Protein AF-A0A1G2AN79-F1 (afdb_monomer_lite)

Sequence (322 aa):
MPYSDSEKEMETATFSFDRVTSNVKLLAGLLVGHETMDYVLSIYQKFAGECDIIASALSIEKLLQQEDCSARNGGVIAYSHSHSTTFHLISDVKKRAEDIKIGVLCLDAHADVYETHQPLWKGNVFSHLLESGLIEVLVLFGVPAFRHGIIFETIPRFKTQVVFVSHLLSAMEMCTVFEDIFFKNKVTHLFISIDVDGLDTQLQKYTAMEYCEFSVLKNLDYTLPGNLKEKTAQEIVRDAVWPKNPDGTVRNLKDFGIGISTEDVRRVISIVQNYAQMKGIKLGIPAGERQILGDIVELCGMDVGGRTAQAVHLLTSQIVTV

Foldseek 3Di:
DDDDDDPPPPPCPPQDVVLLVVLLVLLVVLCQDDPLNVLVVVVCVVQVVLQVPPDFVVLLVVVQVDFPQPFPQFETAHEEQFQLVVLVVLVVLCVVVVPAAEEEEEEALAPLCADDVDPGGRSNNVVVCCVVNSHQAYEYELHDPVCPVVSCVRVVVCPLRYHYDYLPDDLVVVLVVCCSHCVVSVHQEYAYEYECNLEFCPVLVWDQFPQHPCQLSVQSSPDDDPDDHSVRSNVSSCCSNFPADPVGHGDHPPPVDHGHHLVSLLVSLVSVVVSCVVVNRHAAGDDPSHGHRYYYYSRHDTGRNCRSSVSVVSNRVSSSPD

pLDDT: mean 79.51, std 16.95, range [26.25, 98.12]

InterPro domains:
  IPR006035 Ureohydrolase [PF00491] (83-202)
  IPR006035 Ureohydrolase [PS51409] (1-200)
  IPR023696 Ureohydrolase domain superfamily [SSF52768] (83-202)

Radius of gyration: 20.96 Å; chains: 1; bounding box: 48×43×64 Å

Organism: NCBI:txid1798540

Secondary structure (DSSP, 8-state):
----S-----------HHHHHHHHHHHHHTT--HHHHHHHHHHHHHHHTTGGG---HHHHHHHHT--B---TT-EEEEE-S-TTHHHHHHHHHHTT-TT--EEEEEE-SS-----TTSPP-GGGHHHHHHHTTS-SEEEEES--GGGHHHHHHH-GGGTTTEEEE-TTS-HHHHHHHHIIIIITTT--EEEEEEEGGGB-HHHH---SBTT-TTHHHHHHHHH--SS--HHHHHHHHHHHHSPBPTTS-B--GGGS---B-HHHHHHHHHHHHHHHHHHTPEESEEETTEEEEEEEE-B-S--GGGHHHHHHHHHHHHHH--

Structure (mmCIF, N/CA/C/O backbone):
data_AF-A0A1G2AN79-F1
#
_entry.id   AF-A0A1G2AN79-F1
#
loop_
_atom_site.group_PDB
_atom_site.id
_atom_site.type_symbol
_atom_site.label_atom_id
_atom_site.label_alt_id
_atom_site.label_comp_id
_atom_site.label_asym_id
_atom_site.label_entity_id
_atom_site.label_seq_id
_atom_site.pdbx_PDB_ins_code
_atom_site.Cartn_x
_atom_site.Cartn_y
_atom_site.Cartn_z
_atom_site.occupancy
_atom_site.B_iso_or_equiv
_atom_site.auth_seq_id
_atom_site.auth_comp_id
_atom_site.auth_asym_id
_atom_site.auth_atom_id
_atom_site.pdbx_PDB_model_num
ATOM 1 N N . MET A 1 1 ? -26.677 10.232 -14.444 1.00 27.78 1 MET A N 1
ATOM 2 C CA . MET A 1 1 ? -25.837 10.944 -15.430 1.00 27.78 1 MET A CA 1
ATOM 3 C C . MET A 1 1 ? -24.895 9.912 -16.025 1.00 27.78 1 MET A C 1
ATOM 5 O O . MET A 1 1 ? -24.437 9.083 -15.247 1.00 27.78 1 MET A O 1
ATOM 9 N N . PRO A 1 2 ? -24.703 9.862 -17.351 1.00 26.25 2 PRO A N 1
ATOM 10 C CA . PRO A 1 2 ? -23.844 8.854 -17.959 1.00 26.25 2 PRO A CA 1
ATOM 11 C C . PRO A 1 2 ? -22.395 9.125 -17.543 1.00 26.25 2 PRO A C 1
ATOM 13 O O . PRO A 1 2 ? -21.951 10.273 -17.554 1.00 26.25 2 PRO A O 1
ATOM 16 N N . TYR A 1 3 ? -21.720 8.068 -17.101 1.00 26.53 3 TYR A N 1
ATOM 17 C CA . TYR A 1 3 ? -20.321 8.059 -16.695 1.00 26.53 3 TYR A CA 1
ATOM 18 C C . TYR A 1 3 ? -19.449 8.547 -17.858 1.00 26.53 3 TYR A C 1
ATOM 20 O O . TYR A 1 3 ? -19.581 8.058 -18.976 1.00 26.53 3 TYR A O 1
ATOM 28 N N . SER A 1 4 ? -18.597 9.541 -17.615 1.00 29.14 4 SER A N 1
ATOM 29 C CA . SER A 1 4 ? -17.650 10.039 -18.610 1.00 29.14 4 SER A CA 1
ATOM 30 C C . SER A 1 4 ? -16.435 9.107 -18.699 1.00 29.14 4 SER A C 1
ATOM 32 O O . SER A 1 4 ? -15.569 9.158 -17.834 1.00 29.14 4 SER A O 1
ATOM 34 N N . ASP A 1 5 ? -16.420 8.250 -19.719 1.00 32.12 5 ASP A N 1
ATOM 35 C CA . ASP A 1 5 ? -15.330 7.762 -20.596 1.00 32.12 5 ASP A CA 1
ATOM 36 C C . ASP A 1 5 ? -13.819 7.875 -20.229 1.00 32.12 5 ASP A C 1
ATOM 38 O O . ASP A 1 5 ? -12.986 7.839 -21.137 1.00 32.12 5 ASP A O 1
ATOM 42 N N . SER A 1 6 ? -13.384 7.955 -18.966 1.00 30.47 6 SER A N 1
ATOM 43 C CA . SER A 1 6 ? -11.938 7.948 -18.635 1.00 30.47 6 SER A CA 1
ATOM 44 C C . SER A 1 6 ? -11.447 6.802 -17.755 1.00 30.47 6 SER A C 1
ATOM 46 O O . SER A 1 6 ? -10.238 6.611 -17.654 1.00 30.47 6 SER A O 1
ATOM 48 N N . GLU A 1 7 ? -12.332 5.974 -17.211 1.00 32.31 7 GLU A N 1
ATOM 49 C CA . GLU A 1 7 ? -11.959 4.634 -16.752 1.00 32.31 7 GLU A CA 1
ATOM 50 C C . GLU A 1 7 ? -12.094 3.692 -17.943 1.00 32.31 7 GLU A C 1
ATOM 52 O O . GLU A 1 7 ? -13.041 2.920 -18.064 1.00 32.31 7 GLU A O 1
ATOM 57 N N . LYS A 1 8 ? -11.135 3.769 -18.874 1.00 31.17 8 LYS A N 1
ATOM 58 C CA . LYS A 1 8 ? -10.835 2.567 -19.643 1.00 31.17 8 LYS A CA 1
ATOM 59 C C . LYS A 1 8 ? -10.354 1.560 -18.614 1.00 31.17 8 LYS A C 1
ATOM 61 O O . LYS A 1 8 ? -9.191 1.611 -18.212 1.00 31.17 8 LYS A O 1
ATOM 66 N N . GLU A 1 9 ? -11.271 0.697 -18.177 1.00 32.50 9 GLU A N 1
ATOM 67 C CA . GLU A 1 9 ? -10.948 -0.648 -17.727 1.00 32.50 9 GLU A CA 1
ATOM 68 C C . GLU A 1 9 ? -9.738 -1.082 -18.550 1.00 32.50 9 GLU A C 1
ATOM 70 O O . GLU A 1 9 ? -9.776 -1.055 -19.787 1.00 32.50 9 GLU A O 1
ATOM 75 N N . MET A 1 10 ? -8.618 -1.342 -17.876 1.00 31.45 10 MET A N 1
ATOM 76 C CA . MET A 1 10 ? -7.490 -1.991 -18.514 1.00 31.45 10 MET A CA 1
ATOM 77 C C . MET A 1 10 ? -7.999 -3.371 -18.923 1.00 31.45 10 MET A C 1
ATOM 79 O O . MET A 1 10 ? -7.828 -4.336 -18.185 1.00 31.45 10 MET A O 1
ATOM 83 N N . GLU A 1 11 ? -8.650 -3.460 -20.090 1.00 31.23 11 GLU A N 1
ATOM 84 C CA . GLU A 1 11 ? -8.713 -4.690 -20.857 1.00 31.23 11 GLU A CA 1
ATOM 85 C C . GLU A 1 11 ? -7.292 -5.226 -20.803 1.00 31.23 11 GLU A C 1
ATOM 87 O O . GLU A 1 11 ? -6.338 -4.529 -21.175 1.00 31.23 11 GLU A O 1
ATOM 92 N N . THR A 1 12 ? -7.145 -6.417 -20.235 1.00 36.47 12 THR A N 1
ATOM 93 C CA . THR A 1 12 ? -5.896 -7.158 -20.137 1.00 36.47 12 THR A CA 1
ATOM 94 C C . THR A 1 12 ? -5.470 -7.554 -21.546 1.00 36.47 12 THR A C 1
ATOM 96 O O . THR A 1 12 ? -5.458 -8.716 -21.939 1.00 36.47 12 THR A O 1
ATOM 99 N N . ALA A 1 13 ? -5.116 -6.558 -22.356 1.00 39.94 13 ALA A N 1
ATOM 100 C CA . ALA A 1 13 ? -4.324 -6.727 -23.543 1.00 39.94 13 ALA A CA 1
ATOM 101 C C . ALA A 1 13 ? -3.044 -7.394 -23.057 1.00 39.94 13 ALA A C 1
ATOM 103 O O . ALA A 1 13 ? -2.253 -6.785 -22.334 1.00 39.94 13 ALA A O 1
ATOM 104 N N . THR A 1 14 ? -2.920 -8.678 -23.384 1.00 47.69 14 THR A N 1
ATOM 105 C CA . THR A 1 14 ? -1.786 -9.532 -23.054 1.00 47.69 14 THR A CA 1
ATOM 106 C C . THR A 1 14 ? -0.503 -8.825 -23.461 1.00 47.69 14 THR A C 1
ATOM 108 O O . THR A 1 14 ? -0.134 -8.821 -24.636 1.00 47.69 14 THR A O 1
ATOM 111 N N . PHE A 1 15 ? 0.148 -8.211 -22.476 1.00 56.34 15 PHE A N 1
ATOM 112 C CA . PHE A 1 15 ? 1.497 -7.694 -22.592 1.00 56.34 15 PHE A CA 1
ATOM 113 C C . PHE A 1 15 ? 2.403 -8.879 -22.920 1.00 56.34 15 PHE A C 1
ATOM 115 O O . PHE A 1 15 ? 2.458 -9.856 -22.170 1.00 56.34 15 PHE A O 1
ATOM 122 N N . SER A 1 16 ? 3.065 -8.827 -24.071 1.00 64.31 16 SER A N 1
ATOM 123 C CA . SER A 1 16 ? 3.963 -9.887 -24.519 1.00 64.31 16 SER A CA 1
ATOM 124 C C . SER A 1 16 ? 5.383 -9.362 -24.444 1.00 64.31 16 SER A C 1
ATOM 126 O O . SER A 1 16 ? 5.729 -8.389 -25.115 1.00 64.31 16 SER A O 1
ATOM 128 N N . PHE A 1 17 ? 6.227 -10.023 -23.653 1.00 70.81 17 PHE A N 1
ATOM 129 C CA . PHE A 1 17 ? 7.631 -9.636 -23.572 1.00 70.81 17 PHE A CA 1
ATOM 130 C C . PHE A 1 17 ? 8.311 -9.700 -24.952 1.00 70.81 17 PHE A C 1
ATOM 132 O O . PHE A 1 17 ? 9.149 -8.857 -25.245 1.00 70.81 17 PHE A O 1
ATOM 139 N N . ASP A 1 18 ? 7.864 -10.582 -25.856 1.00 70.62 18 ASP A N 1
ATOM 140 C CA . ASP A 1 18 ? 8.331 -10.631 -27.250 1.00 70.62 18 ASP A CA 1
ATOM 141 C C . ASP A 1 18 ? 8.045 -9.336 -28.021 1.00 70.62 18 ASP A C 1
ATOM 143 O O . ASP A 1 18 ? 8.856 -8.895 -28.846 1.00 70.62 18 ASP A O 1
ATOM 147 N N . ARG A 1 19 ? 6.895 -8.703 -27.762 1.00 70.69 19 ARG A N 1
ATOM 148 C CA . ARG A 1 19 ? 6.542 -7.417 -28.369 1.00 70.69 19 ARG A CA 1
ATOM 149 C C . ARG A 1 19 ? 7.388 -6.294 -27.775 1.00 70.69 19 ARG A C 1
ATOM 151 O O . ARG A 1 19 ? 7.927 -5.510 -28.552 1.00 70.69 19 ARG A O 1
ATOM 158 N N . VAL A 1 20 ? 7.649 -6.286 -26.465 1.00 75.06 20 VAL A N 1
ATOM 159 C CA . VAL A 1 20 ? 8.643 -5.374 -25.859 1.00 75.06 20 VAL A CA 1
ATOM 160 C C . VAL A 1 20 ? 10.028 -5.573 -26.460 1.00 75.06 20 VAL A C 1
ATOM 162 O O . VAL A 1 20 ? 10.657 -4.601 -26.869 1.00 75.06 20 VAL A O 1
ATOM 165 N N . THR A 1 21 ? 10.502 -6.812 -26.580 1.00 75.81 21 THR A N 1
ATOM 166 C CA . THR A 1 21 ? 11.782 -7.134 -27.219 1.00 75.81 21 THR A CA 1
ATOM 167 C C . THR A 1 21 ? 11.833 -6.605 -28.650 1.00 75.81 21 THR A C 1
ATOM 169 O O . THR A 1 21 ? 12.835 -6.017 -29.059 1.00 75.81 21 THR A O 1
ATOM 172 N N . SER A 1 22 ? 10.760 -6.790 -29.419 1.00 75.94 22 SER A N 1
ATOM 173 C CA . SER A 1 22 ? 10.654 -6.301 -30.798 1.00 75.94 22 SER A CA 1
ATOM 174 C C . SER A 1 22 ? 10.678 -4.773 -30.858 1.00 75.94 22 SER A C 1
ATOM 176 O O . SER A 1 22 ? 11.397 -4.196 -31.672 1.00 75.94 22 SER A O 1
ATOM 178 N N . ASN A 1 23 ? 9.965 -4.122 -29.945 1.00 77.81 23 ASN A N 1
ATOM 179 C CA . ASN A 1 23 ? 9.880 -2.675 -29.816 1.00 77.81 23 ASN A CA 1
ATOM 180 C C . ASN A 1 23 ? 11.221 -2.048 -29.415 1.00 77.81 23 ASN A C 1
ATOM 182 O O . ASN A 1 23 ? 11.669 -1.091 -30.043 1.00 77.81 23 ASN A O 1
ATOM 186 N N . VAL A 1 24 ? 11.917 -2.628 -28.435 1.00 78.56 24 VAL A N 1
ATOM 187 C CA . VAL A 1 24 ? 13.264 -2.205 -28.027 1.00 78.56 24 VAL A CA 1
ATOM 188 C C . VAL A 1 24 ? 14.258 -2.368 -29.182 1.00 78.56 24 VAL A C 1
ATOM 190 O O . VAL A 1 24 ? 15.047 -1.459 -29.436 1.00 78.56 24 VAL A O 1
ATOM 193 N N . LYS A 1 25 ? 14.198 -3.478 -29.935 1.00 79.19 25 LYS A N 1
ATOM 194 C CA . LYS A 1 25 ? 15.035 -3.692 -31.133 1.00 79.19 25 LYS A CA 1
ATOM 195 C C . LYS A 1 25 ? 14.749 -2.668 -32.234 1.00 79.19 25 LYS A C 1
ATOM 197 O O . LYS A 1 25 ? 15.691 -2.142 -32.823 1.00 79.19 25 LYS A O 1
ATOM 202 N N . LEU A 1 26 ? 13.473 -2.375 -32.496 1.00 75.94 26 LEU A N 1
ATOM 203 C CA . LEU A 1 26 ? 13.055 -1.363 -33.469 1.00 75.94 26 LEU A CA 1
ATOM 204 C C . LEU A 1 26 ? 13.612 0.017 -33.094 1.00 75.94 26 LEU A C 1
ATOM 206 O O . LEU A 1 26 ? 14.218 0.679 -33.931 1.00 75.94 26 LEU A O 1
ATOM 210 N N . LEU A 1 27 ? 13.464 0.420 -31.830 1.00 75.38 27 LEU A N 1
ATOM 211 C CA . LEU A 1 27 ? 13.967 1.697 -31.318 1.00 75.38 27 LEU A CA 1
ATOM 212 C C . LEU A 1 27 ? 15.496 1.797 -31.365 1.00 75.38 27 LEU A C 1
ATOM 214 O O . LEU A 1 27 ? 16.024 2.837 -31.755 1.00 75.38 27 LEU A O 1
ATOM 218 N N . ALA A 1 28 ? 16.207 0.715 -31.031 1.00 73.56 28 ALA A N 1
ATOM 219 C CA . ALA A 1 28 ? 17.666 0.664 -31.123 1.00 73.56 28 ALA A CA 1
ATOM 220 C C . ALA A 1 28 ? 18.161 0.867 -32.568 1.00 73.56 28 ALA A C 1
ATOM 222 O O . ALA A 1 28 ? 19.185 1.512 -32.787 1.00 73.56 28 ALA A O 1
ATOM 223 N N . GLY A 1 29 ? 17.411 0.374 -33.560 1.00 73.00 29 GLY A N 1
ATOM 224 C CA . GLY A 1 29 ? 17.697 0.595 -34.981 1.00 73.00 29 GLY A CA 1
ATOM 225 C C . GLY A 1 29 ? 17.441 2.027 -35.472 1.00 73.00 29 GLY A C 1
ATOM 226 O O . GLY A 1 29 ? 17.940 2.393 -36.533 1.00 73.00 29 GLY A O 1
ATOM 227 N N . LEU A 1 30 ? 16.693 2.839 -34.716 1.00 70.19 30 LEU A N 1
ATOM 228 C CA . LEU A 1 30 ? 16.313 4.212 -35.073 1.00 70.19 30 LEU A CA 1
ATOM 229 C C . LEU A 1 30 ? 17.231 5.292 -34.470 1.00 70.19 30 LEU A C 1
ATOM 231 O O . LEU A 1 30 ? 16.924 6.468 -34.623 1.00 70.19 30 LEU A O 1
ATOM 235 N N . LEU A 1 31 ? 18.335 4.922 -33.803 1.00 63.44 31 LEU A N 1
ATOM 236 C CA . LEU A 1 31 ? 19.321 5.857 -33.221 1.00 63.44 31 LEU A CA 1
ATOM 237 C C . LEU A 1 31 ? 18.705 6.920 -32.280 1.00 63.44 31 LEU A C 1
ATOM 239 O O . LEU A 1 31 ? 19.159 8.062 -32.225 1.00 63.44 31 LEU A O 1
ATOM 243 N N . VAL A 1 32 ? 17.668 6.547 -31.519 1.00 62.12 32 VAL A N 1
ATOM 244 C CA . VAL A 1 32 ? 17.077 7.394 -30.466 1.00 62.12 32 VAL A CA 1
ATOM 245 C C . VAL A 1 32 ? 18.179 7.848 -29.493 1.00 62.12 32 VAL A C 1
ATOM 247 O O . VAL A 1 32 ? 19.019 7.039 -29.109 1.00 62.12 32 VAL A O 1
ATOM 250 N N . GLY A 1 33 ? 18.190 9.138 -29.122 1.00 60.66 33 GLY A N 1
ATOM 251 C CA . GLY A 1 33 ? 19.271 9.775 -28.354 1.00 60.66 33 GLY A CA 1
ATOM 252 C C . GLY A 1 33 ? 19.790 8.947 -27.168 1.00 60.66 33 GLY A C 1
ATOM 253 O O . GLY A 1 33 ? 19.004 8.390 -26.398 1.00 60.66 33 GLY A O 1
ATOM 254 N N . HIS A 1 34 ? 21.121 8.901 -27.038 1.00 63.62 34 HIS A N 1
ATOM 255 C CA . HIS A 1 34 ? 21.858 7.918 -26.236 1.00 63.62 34 HIS A CA 1
ATOM 256 C C . HIS A 1 34 ? 21.353 7.771 -24.791 1.00 63.62 34 HIS A C 1
ATOM 258 O O . HIS A 1 34 ? 21.000 6.670 -24.396 1.00 63.62 34 HIS A O 1
ATOM 264 N N . GLU A 1 35 ? 21.188 8.855 -24.029 1.00 70.75 35 GLU A N 1
ATOM 265 C CA . GLU A 1 35 ? 20.912 8.751 -22.583 1.00 70.75 35 GLU A CA 1
ATOM 266 C C . GLU A 1 35 ? 19.558 8.110 -22.232 1.00 70.75 35 GLU A C 1
ATOM 268 O O . GLU A 1 35 ? 19.459 7.304 -21.307 1.00 70.75 35 GLU A O 1
ATOM 273 N N . THR A 1 36 ? 18.488 8.445 -22.963 1.00 70.12 36 THR A N 1
ATOM 274 C CA . THR A 1 36 ? 17.157 7.882 -22.667 1.00 70.12 36 THR A CA 1
ATOM 275 C C . THR A 1 36 ? 17.057 6.434 -23.139 1.00 70.12 36 THR A C 1
ATOM 277 O O . THR A 1 36 ? 16.457 5.598 -22.460 1.00 70.12 36 THR A O 1
ATOM 280 N N . MET A 1 37 ? 17.664 6.119 -24.286 1.00 75.88 37 MET A N 1
ATOM 281 C CA . MET A 1 37 ? 17.687 4.750 -24.787 1.00 75.88 37 MET A CA 1
ATOM 282 C C . MET A 1 37 ? 18.582 3.852 -23.926 1.00 75.88 37 MET A C 1
ATOM 284 O O . MET A 1 37 ? 18.191 2.724 -23.638 1.00 75.88 37 MET A O 1
ATOM 288 N N . ASP A 1 38 ? 19.715 4.356 -23.433 1.00 77.00 38 ASP A N 1
ATOM 289 C CA . ASP A 1 38 ? 20.577 3.652 -22.477 1.00 77.00 38 ASP A CA 1
ATOM 290 C C . ASP A 1 38 ? 19.810 3.322 -21.192 1.00 77.00 38 ASP A C 1
ATOM 292 O O . ASP A 1 38 ? 19.904 2.206 -20.678 1.00 77.00 38 ASP A O 1
ATOM 296 N N . TYR A 1 39 ? 18.967 4.243 -20.714 1.00 77.69 39 TYR A N 1
ATOM 297 C CA . TYR A 1 39 ? 18.098 3.985 -19.570 1.00 77.69 39 TYR A CA 1
ATOM 298 C C . TYR A 1 39 ? 17.079 2.871 -19.855 1.00 77.69 39 TYR A C 1
ATOM 300 O O . TYR A 1 39 ? 16.984 1.916 -19.081 1.00 77.69 39 TYR A O 1
ATOM 308 N N . VAL A 1 40 ? 16.369 2.924 -20.986 1.00 77.69 40 VAL A N 1
ATOM 309 C CA . VAL A 1 40 ? 15.434 1.858 -21.394 1.00 77.69 40 VAL A CA 1
ATOM 310 C C . VAL A 1 40 ? 16.144 0.511 -21.536 1.00 77.69 40 VAL A C 1
ATOM 312 O O . VAL A 1 40 ? 15.639 -0.500 -21.048 1.00 77.69 40 VAL A O 1
ATOM 315 N N . LEU A 1 41 ? 17.326 0.485 -22.157 1.00 78.88 41 LEU A N 1
ATOM 316 C CA . LEU A 1 41 ? 18.137 -0.721 -22.306 1.00 78.88 41 LEU A CA 1
ATOM 317 C C . LEU A 1 41 ? 18.616 -1.256 -20.959 1.00 78.88 41 LEU A C 1
ATOM 319 O O . LEU A 1 41 ? 18.615 -2.470 -20.775 1.00 78.88 41 LEU A O 1
ATOM 323 N N . SER A 1 42 ? 18.966 -0.388 -20.009 1.00 81.38 42 SER A N 1
ATOM 324 C CA . SER A 1 42 ? 19.373 -0.804 -18.665 1.00 81.38 42 SER A CA 1
ATOM 325 C C . SER A 1 42 ? 18.236 -1.511 -17.918 1.00 81.38 42 SER A C 1
ATOM 327 O O . SER A 1 42 ? 18.452 -2.575 -17.337 1.00 81.38 42 SER A O 1
ATOM 329 N N . ILE A 1 43 ? 17.003 -0.992 -18.013 1.00 79.25 43 ILE A N 1
ATOM 330 C CA . ILE A 1 43 ? 15.809 -1.641 -17.456 1.00 79.25 43 ILE A CA 1
ATOM 331 C C . ILE A 1 43 ? 15.546 -2.947 -18.207 1.00 79.25 43 ILE A C 1
ATOM 333 O O . ILE A 1 43 ? 15.384 -3.994 -17.587 1.00 79.25 43 ILE A O 1
ATOM 337 N N . TYR A 1 44 ? 15.551 -2.920 -19.541 1.00 80.06 44 TYR A N 1
ATOM 338 C CA . TYR A 1 44 ? 15.332 -4.117 -20.348 1.00 80.06 44 TYR A CA 1
ATOM 339 C C . TYR A 1 44 ? 16.320 -5.230 -19.981 1.00 80.06 44 TYR A C 1
ATOM 341 O O . TYR A 1 44 ? 15.898 -6.343 -19.699 1.00 80.06 44 TYR A O 1
ATOM 349 N N . GLN A 1 45 ? 17.618 -4.936 -19.881 1.00 81.00 45 GLN A N 1
ATOM 350 C CA . GLN A 1 45 ? 18.644 -5.898 -19.468 1.00 81.00 45 GLN A CA 1
ATOM 351 C C . GLN A 1 45 ? 18.450 -6.389 -18.028 1.00 81.00 45 GLN A C 1
ATOM 353 O O . GLN A 1 45 ? 18.641 -7.576 -17.765 1.00 81.00 45 GLN A O 1
ATOM 358 N N . LYS A 1 46 ? 18.030 -5.508 -17.105 1.00 80.25 46 LYS A N 1
ATOM 359 C CA . LYS A 1 46 ? 17.742 -5.851 -15.701 1.00 80.25 46 LYS A CA 1
ATOM 360 C C . LYS A 1 46 ? 16.672 -6.940 -15.565 1.00 80.25 46 LYS A C 1
ATOM 362 O O . LYS A 1 46 ? 16.748 -7.701 -14.595 1.00 80.25 46 LYS A O 1
ATOM 367 N N . PHE A 1 47 ? 15.715 -7.003 -16.498 1.00 77.25 47 PHE A N 1
ATOM 368 C CA . PHE A 1 47 ? 14.580 -7.934 -16.469 1.00 77.25 47 PHE A CA 1
ATOM 369 C C . PHE A 1 47 ? 14.639 -9.046 -17.534 1.00 77.25 47 PHE A C 1
ATOM 371 O O . PHE A 1 47 ? 14.120 -10.127 -17.284 1.00 77.25 47 PHE A O 1
ATOM 378 N N . ALA A 1 48 ? 15.305 -8.850 -18.678 1.00 68.38 48 ALA A N 1
ATOM 379 C CA . ALA A 1 48 ? 15.281 -9.780 -19.815 1.00 68.38 48 ALA A CA 1
ATOM 380 C C . ALA A 1 48 ? 15.789 -11.197 -19.491 1.00 68.38 48 ALA A C 1
ATOM 382 O O . ALA A 1 48 ? 15.261 -12.162 -20.029 1.00 68.38 48 ALA A O 1
ATOM 383 N N . GLY A 1 49 ? 16.771 -11.341 -18.594 1.00 61.75 49 GLY A N 1
ATOM 384 C CA . GLY A 1 49 ? 17.265 -12.656 -18.153 1.00 61.75 49 GLY A CA 1
ATOM 385 C C . GLY A 1 49 ? 16.320 -13.406 -17.202 1.00 61.75 49 GLY A C 1
ATOM 386 O O . GLY A 1 49 ? 16.555 -14.569 -16.897 1.00 61.75 49 GLY A O 1
ATOM 387 N N . GLU A 1 50 ? 15.264 -12.747 -16.722 1.00 60.66 50 GLU A N 1
ATOM 388 C CA . GLU A 1 50 ? 14.248 -13.315 -15.825 1.00 60.66 50 GLU A CA 1
ATOM 389 C C . GLU A 1 50 ? 12.951 -13.664 -16.587 1.00 60.66 50 GLU A C 1
ATOM 391 O O . GLU A 1 50 ? 12.044 -14.289 -16.036 1.00 60.66 50 GLU A O 1
ATOM 396 N N . CYS A 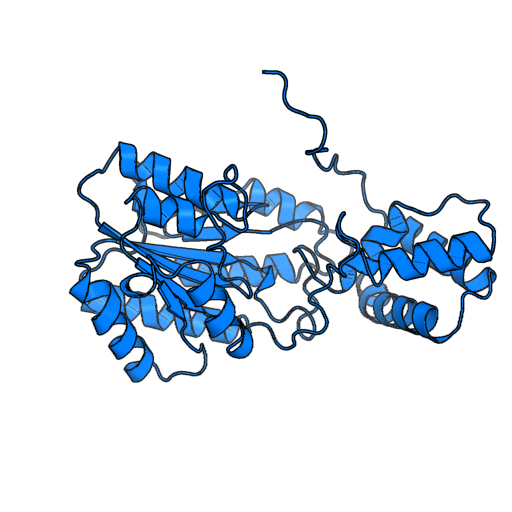1 51 ? 12.876 -13.297 -17.873 1.00 50.66 51 CYS A N 1
ATOM 397 C CA . CYS A 1 51 ? 11.705 -13.446 -18.738 1.00 50.66 51 CYS A CA 1
ATOM 398 C C . CYS A 1 51 ? 11.603 -14.803 -19.452 1.00 50.66 51 CYS A C 1
ATOM 400 O O . CYS A 1 51 ? 10.550 -15.110 -19.996 1.00 50.66 51 CYS A O 1
ATOM 402 N N . ASP A 1 52 ? 12.628 -15.656 -19.400 1.00 41.31 52 ASP A N 1
ATOM 403 C CA . ASP A 1 52 ? 12.520 -17.041 -19.895 1.00 41.31 52 ASP A CA 1
ATOM 404 C C . ASP A 1 52 ? 11.674 -17.939 -18.958 1.00 41.31 52 ASP A C 1
ATOM 406 O O . ASP A 1 52 ? 11.345 -19.075 -19.295 1.00 41.31 52 ASP A O 1
ATOM 410 N N . ILE A 1 53 ? 11.275 -17.425 -17.784 1.00 44.78 53 ILE A N 1
ATOM 411 C CA . ILE A 1 53 ? 10.491 -18.119 -16.744 1.00 44.78 53 ILE A CA 1
ATOM 412 C C . ILE A 1 53 ? 9.036 -17.596 -16.711 1.00 44.78 53 ILE A C 1
ATOM 414 O O . ILE A 1 53 ? 8.419 -17.502 -15.649 1.00 44.78 53 ILE A O 1
ATOM 418 N N . ILE A 1 54 ? 8.459 -17.188 -17.851 1.00 42.91 54 ILE A N 1
ATOM 419 C CA . ILE A 1 54 ? 7.079 -16.665 -17.875 1.00 42.91 54 ILE A CA 1
ATOM 420 C C . ILE A 1 54 ? 6.078 -17.775 -17.528 1.00 42.91 54 ILE A C 1
ATOM 422 O O . ILE A 1 54 ? 5.679 -18.592 -18.356 1.00 42.91 54 ILE A O 1
ATOM 426 N N . ALA A 1 55 ? 5.624 -17.731 -16.279 1.00 36.16 55 ALA A N 1
ATOM 427 C CA . ALA A 1 55 ? 4.399 -18.343 -15.790 1.00 36.16 55 ALA A CA 1
ATOM 428 C C . ALA A 1 55 ? 3.825 -17.496 -14.635 1.00 36.16 55 ALA A C 1
ATOM 430 O O . ALA A 1 55 ? 3.702 -17.995 -13.521 1.00 36.16 55 ALA A O 1
ATOM 431 N N . SER A 1 56 ? 3.527 -16.201 -14.829 1.00 43.88 56 SER A N 1
ATOM 432 C CA . SER A 1 56 ? 3.141 -15.361 -13.671 1.00 43.88 56 SER A CA 1
ATOM 433 C C . SER A 1 56 ? 2.191 -14.180 -13.896 1.00 43.88 56 SER A C 1
ATOM 435 O O . SER A 1 56 ? 1.720 -13.639 -12.905 1.00 43.88 56 SER A O 1
ATOM 437 N N . ALA A 1 57 ? 1.761 -13.820 -15.114 1.00 43.72 57 ALA A N 1
ATOM 438 C CA . ALA A 1 57 ? 0.532 -13.001 -15.219 1.00 43.72 57 ALA A CA 1
ATOM 439 C C . ALA A 1 57 ? -0.649 -13.707 -14.506 1.00 43.72 57 ALA A C 1
ATOM 441 O O . ALA A 1 57 ? -1.467 -13.086 -13.838 1.00 43.72 57 ALA A O 1
ATOM 442 N N . LEU A 1 58 ? -0.621 -15.046 -14.519 1.00 47.91 58 LEU A N 1
ATOM 443 C CA . LEU A 1 58 ? -1.501 -15.921 -13.752 1.00 47.91 58 LEU A CA 1
ATOM 444 C C . LEU A 1 58 ? -1.336 -15.851 -12.220 1.00 47.91 58 LEU A C 1
ATOM 446 O O . LEU A 1 58 ? -2.222 -16.366 -11.553 1.00 47.91 58 LEU A O 1
ATOM 450 N N . SER A 1 59 ? -0.255 -15.323 -11.623 1.00 60.47 59 SER A N 1
ATOM 451 C CA . SER A 1 59 ? -0.105 -15.334 -10.150 1.00 60.47 59 SER A CA 1
ATOM 452 C C . SER A 1 59 ? -0.880 -14.202 -9.479 1.00 60.47 59 SER A C 1
ATOM 454 O O . SER A 1 59 ? -1.577 -14.458 -8.503 1.00 60.47 59 SER A O 1
ATOM 456 N N . ILE A 1 60 ? -0.828 -12.984 -10.025 1.00 66.00 60 ILE A N 1
ATOM 457 C CA . ILE A 1 60 ? -1.527 -11.816 -9.463 1.00 66.00 60 ILE A CA 1
ATOM 458 C C . ILE A 1 60 ? -3.030 -11.903 -9.714 1.00 66.00 60 ILE A C 1
ATOM 460 O O . ILE A 1 60 ? -3.802 -11.702 -8.786 1.00 66.00 60 ILE A O 1
ATOM 464 N N . GLU A 1 61 ? -3.465 -12.297 -10.915 1.00 63.28 61 GLU A N 1
ATOM 465 C CA . GLU A 1 61 ? -4.893 -12.534 -11.179 1.00 63.28 61 GLU A CA 1
ATOM 466 C C . GLU A 1 61 ? -5.462 -13.636 -10.275 1.00 63.28 61 GLU A C 1
ATOM 468 O O . GLU A 1 61 ? -6.570 -13.500 -9.763 1.00 63.28 61 GLU A O 1
ATOM 473 N N . LYS A 1 62 ? -4.694 -14.704 -10.012 1.00 65.12 62 LYS A N 1
ATOM 474 C CA . LYS A 1 62 ? -5.093 -15.728 -9.035 1.00 65.12 62 LYS A CA 1
ATOM 475 C C . LYS A 1 62 ? -5.160 -15.174 -7.617 1.00 65.12 62 LYS A C 1
ATOM 477 O O . LYS A 1 62 ? -6.092 -15.534 -6.914 1.00 65.12 62 LYS A O 1
ATOM 482 N N . LEU A 1 63 ? -4.217 -14.326 -7.202 1.00 66.50 63 LEU A N 1
ATOM 483 C CA . LEU A 1 63 ? -4.262 -13.668 -5.891 1.00 66.50 63 LEU A CA 1
ATOM 484 C C . LEU A 1 63 ? -5.498 -12.767 -5.764 1.00 66.50 63 LEU A C 1
ATOM 486 O O . LEU A 1 63 ? -6.206 -12.853 -4.771 1.00 66.50 63 LEU A O 1
ATOM 490 N N . LEU A 1 64 ? -5.818 -11.979 -6.795 1.00 62.84 64 LEU A N 1
ATOM 491 C CA . LEU A 1 64 ? -7.013 -11.126 -6.831 1.00 62.84 64 LEU A CA 1
ATOM 492 C C . LEU A 1 64 ? -8.326 -11.928 -6.822 1.00 62.84 64 LEU A C 1
ATOM 494 O O . LEU A 1 64 ? -9.352 -11.428 -6.374 1.00 62.84 64 LEU A O 1
ATOM 498 N N . GLN A 1 65 ? -8.306 -13.170 -7.312 1.00 65.19 65 GLN A N 1
ATOM 499 C CA . GLN A 1 65 ? -9.440 -14.100 -7.249 1.00 65.19 65 GLN A CA 1
ATOM 500 C C . GLN A 1 65 ? -9.485 -14.918 -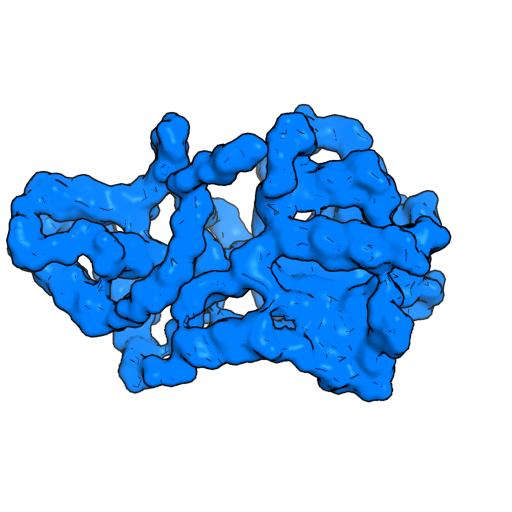5.948 1.00 65.19 65 GLN A C 1
ATOM 502 O O . GLN A 1 65 ? -10.454 -15.644 -5.719 1.00 65.19 65 GLN A O 1
ATOM 507 N N . GLN A 1 66 ? -8.444 -14.856 -5.117 1.00 59.59 66 GLN A N 1
ATOM 508 C CA . GLN A 1 66 ? -8.345 -15.615 -3.877 1.00 59.59 66 GLN A CA 1
ATOM 509 C C . GLN A 1 66 ? -8.828 -14.787 -2.687 1.00 59.59 66 GLN A C 1
ATOM 511 O O . GLN A 1 66 ? -8.341 -13.696 -2.424 1.00 59.59 66 GLN A O 1
ATOM 516 N N . GLU A 1 67 ? -9.717 -15.370 -1.888 1.00 55.72 67 GLU A N 1
ATOM 517 C CA . GLU A 1 67 ? -9.805 -15.044 -0.466 1.00 55.72 67 GLU A CA 1
ATOM 518 C C . GLU A 1 67 ? -8.835 -15.978 0.268 1.00 55.72 67 GLU A C 1
ATOM 520 O O . GLU A 1 67 ? -9.091 -17.183 0.367 1.00 55.72 67 GLU A O 1
ATOM 525 N N . ASP A 1 68 ? -7.701 -15.473 0.761 1.00 54.03 68 ASP A N 1
ATOM 526 C CA . ASP A 1 68 ? -6.782 -16.322 1.529 1.00 54.03 68 ASP A CA 1
ATOM 527 C C . ASP A 1 68 ? -7.342 -16.521 2.949 1.00 54.03 68 ASP A C 1
ATOM 529 O O . ASP A 1 68 ? -7.368 -15.608 3.775 1.00 54.03 68 ASP A O 1
ATOM 533 N N . CYS A 1 69 ? -7.871 -17.721 3.200 1.00 45.59 69 CYS A N 1
ATOM 534 C CA . CYS A 1 69 ? -8.613 -18.093 4.411 1.00 45.59 69 CYS A CA 1
ATOM 535 C C . CYS A 1 69 ? -7.730 -18.770 5.479 1.00 45.59 69 CYS A C 1
ATOM 537 O O . CYS A 1 69 ? -8.237 -19.508 6.326 1.00 45.59 69 CYS A O 1
ATOM 539 N N . SER A 1 70 ? -6.407 -18.625 5.411 1.00 41.78 70 SER A N 1
ATOM 540 C CA . SER A 1 70 ? -5.477 -19.547 6.079 1.00 41.78 70 SER A CA 1
ATOM 541 C C . SER A 1 70 ? -5.226 -19.313 7.580 1.00 41.78 70 SER A C 1
ATOM 543 O O . SER A 1 70 ? -4.488 -20.086 8.197 1.00 41.78 70 SER A O 1
ATOM 545 N N . ALA A 1 71 ? -5.892 -18.358 8.238 1.00 45.53 71 ALA A N 1
ATOM 546 C CA . ALA A 1 71 ? -5.859 -18.295 9.700 1.00 45.53 71 ALA A CA 1
ATOM 547 C C . ALA A 1 71 ? -6.751 -19.392 10.308 1.00 45.53 71 ALA A C 1
ATOM 549 O O . ALA A 1 71 ? -7.960 -19.426 10.073 1.00 45.53 71 ALA A O 1
ATOM 550 N N . ARG A 1 72 ? -6.194 -20.213 11.212 1.00 45.88 72 ARG A N 1
ATOM 551 C CA . ARG A 1 72 ? -6.939 -21.172 12.067 1.00 45.88 72 ARG A CA 1
ATOM 552 C C . ARG A 1 72 ? -8.089 -20.531 12.882 1.00 45.88 72 ARG A C 1
ATOM 554 O O . ARG A 1 72 ? -8.862 -21.265 13.487 1.00 45.88 72 ARG A O 1
ATOM 561 N N . ASN A 1 73 ? -8.214 -19.199 12.852 1.00 51.47 73 ASN A N 1
ATOM 562 C CA . ASN A 1 73 ? -9.173 -18.369 13.585 1.00 51.47 73 ASN A CA 1
ATOM 563 C C . ASN A 1 73 ? -10.152 -17.562 12.690 1.00 51.47 73 ASN A C 1
ATOM 565 O O . ASN A 1 73 ? -10.840 -16.686 13.203 1.00 51.47 73 ASN A O 1
ATOM 569 N N . GLY A 1 74 ? -10.242 -17.819 11.375 1.00 62.44 74 GLY A N 1
ATOM 570 C CA . GLY A 1 74 ? -11.293 -17.224 10.520 1.00 62.44 74 GLY A CA 1
ATOM 571 C C . GLY A 1 74 ? -11.065 -15.773 10.058 1.00 62.44 74 GLY A C 1
ATOM 572 O O . GLY A 1 74 ? -12.024 -15.085 9.702 1.00 62.44 74 GLY A O 1
ATOM 573 N N . GLY A 1 75 ? -9.814 -15.303 10.063 1.00 75.56 75 GLY A N 1
ATOM 574 C CA . GLY A 1 75 ? -9.412 -14.021 9.475 1.00 75.56 75 GLY A CA 1
ATOM 575 C C . GLY A 1 75 ? -9.157 -14.115 7.963 1.00 75.56 75 GLY A C 1
ATOM 576 O O . GLY A 1 75 ? -8.660 -15.138 7.496 1.00 75.56 75 GLY A O 1
ATOM 577 N N . VAL A 1 76 ? -9.480 -13.057 7.214 1.00 83.81 76 VAL A N 1
ATOM 578 C CA . VAL A 1 76 ? -9.249 -12.925 5.763 1.00 83.81 76 VAL A CA 1
ATOM 579 C C . VAL A 1 76 ? -8.514 -11.625 5.431 1.00 83.81 76 VAL A C 1
ATOM 581 O O . VAL A 1 76 ? -8.639 -10.633 6.153 1.00 83.81 76 VAL A O 1
ATOM 584 N N . ILE A 1 77 ? -7.775 -11.634 4.323 1.00 89.00 77 ILE A N 1
ATOM 585 C CA . ILE A 1 77 ? -7.148 -10.454 3.710 1.00 89.00 77 ILE A CA 1
ATOM 586 C C . ILE A 1 77 ? -7.825 -10.192 2.371 1.00 89.00 77 ILE A C 1
ATOM 588 O O . ILE A 1 77 ? -8.058 -11.132 1.611 1.00 89.00 77 ILE A O 1
ATOM 592 N N . ALA A 1 78 ? -8.141 -8.930 2.091 1.00 88.38 78 ALA A N 1
ATOM 593 C CA . ALA A 1 78 ? -8.631 -8.521 0.781 1.00 88.38 78 ALA A CA 1
ATOM 594 C C . ALA A 1 78 ? -7.461 -8.139 -0.138 1.00 88.38 78 ALA A C 1
ATOM 596 O O . ALA A 1 78 ? -6.526 -7.463 0.285 1.00 88.38 78 ALA A O 1
ATOM 597 N N . TYR A 1 79 ? -7.531 -8.539 -1.405 1.00 88.56 79 TYR A N 1
ATOM 598 C CA . TYR A 1 79 ? -6.574 -8.136 -2.435 1.00 88.56 79 TYR A CA 1
ATOM 599 C C . TYR A 1 79 ? -7.269 -7.250 -3.457 1.00 88.56 79 TYR A C 1
ATOM 601 O O . TYR A 1 79 ? -8.392 -7.544 -3.870 1.00 88.56 79 TYR A O 1
ATOM 609 N N . SER A 1 80 ? -6.612 -6.174 -3.879 1.00 86.88 80 SER A N 1
ATOM 610 C CA . SER A 1 80 ? -7.203 -5.238 -4.831 1.00 86.88 80 SER A CA 1
ATOM 611 C C . SER A 1 80 ? -6.177 -4.623 -5.768 1.00 86.88 80 SER A C 1
ATOM 613 O O . SER A 1 80 ? -5.001 -4.481 -5.445 1.00 86.88 80 SER A O 1
ATOM 615 N N . HIS A 1 81 ? -6.664 -4.215 -6.935 1.00 85.19 81 HIS A N 1
ATOM 616 C CA . HIS A 1 81 ? -5.907 -3.433 -7.902 1.00 85.19 81 HIS A CA 1
ATOM 617 C C . HIS A 1 81 ? -5.897 -1.932 -7.578 1.00 85.19 81 HIS A C 1
ATOM 619 O O . HIS A 1 81 ? -5.179 -1.195 -8.242 1.00 85.19 81 HIS A O 1
ATOM 625 N N . SER A 1 82 ? -6.694 -1.464 -6.608 1.00 88.44 82 SER A N 1
ATOM 626 C CA . SER A 1 82 ? -6.783 -0.044 -6.251 1.00 88.44 82 SER A CA 1
ATOM 627 C C . SER A 1 82 ? -6.942 0.169 -4.751 1.00 88.44 82 SER A C 1
ATOM 629 O O . SER A 1 82 ? -7.747 -0.514 -4.120 1.00 88.44 82 SER A O 1
ATOM 631 N N . HIS A 1 83 ? -6.273 1.182 -4.198 1.00 93.25 83 HIS A N 1
ATOM 632 C CA . HIS A 1 83 ? -6.425 1.582 -2.794 1.00 93.25 83 HIS A CA 1
ATOM 633 C C . HIS A 1 83 ? -7.831 2.088 -2.456 1.00 93.25 83 HIS A C 1
ATOM 635 O O . HIS A 1 83 ? -8.305 1.950 -1.332 1.00 93.25 83 HIS A O 1
ATOM 641 N N . SER A 1 84 ? -8.569 2.599 -3.447 1.00 93.56 84 SER A N 1
ATOM 642 C CA . SER A 1 84 ? -9.947 3.077 -3.257 1.00 93.56 84 SER A CA 1
ATOM 643 C C . SER A 1 84 ? -10.895 2.009 -2.688 1.00 93.56 84 SER A C 1
ATOM 645 O O . SER A 1 84 ? -11.860 2.340 -1.993 1.00 93.56 84 SER A O 1
ATOM 647 N N . THR A 1 85 ? -10.608 0.718 -2.904 1.00 91.44 85 THR A N 1
ATOM 648 C CA . THR A 1 85 ? -11.433 -0.380 -2.380 1.00 91.44 85 THR A CA 1
ATOM 649 C C . THR A 1 85 ? -11.444 -0.454 -0.857 1.00 91.44 85 THR A C 1
ATOM 651 O O . THR A 1 85 ? -12.432 -0.927 -0.292 1.00 91.44 85 THR A O 1
ATOM 654 N N . THR A 1 86 ? -10.413 0.063 -0.180 1.00 95.38 86 THR A N 1
ATOM 655 C CA . THR A 1 86 ? -10.353 0.132 1.288 1.00 95.38 86 THR A CA 1
ATOM 656 C C . THR A 1 86 ? -11.526 0.928 1.859 1.00 95.38 86 THR A C 1
ATOM 658 O O . THR A 1 86 ? -12.119 0.527 2.865 1.00 95.38 86 THR A O 1
ATOM 661 N N . PHE A 1 87 ? -11.941 2.016 1.190 1.00 96.00 87 PHE A N 1
ATOM 662 C CA . PHE A 1 87 ? -13.116 2.787 1.606 1.00 96.00 87 PHE A CA 1
ATOM 663 C C . PHE A 1 87 ? -14.380 1.927 1.591 1.00 96.00 87 PHE A C 1
ATOM 665 O O . PHE A 1 87 ? -15.126 1.902 2.570 1.00 96.00 87 PHE A O 1
ATOM 672 N N . HIS A 1 88 ? -14.615 1.206 0.494 1.00 92.50 88 HIS A N 1
ATOM 673 C CA . HIS A 1 88 ? -15.806 0.375 0.332 1.00 92.50 88 HIS A CA 1
ATOM 674 C C . HIS A 1 88 ? -15.845 -0.764 1.354 1.00 92.50 88 HIS A C 1
ATOM 676 O O . HIS A 1 88 ? -16.870 -0.966 2.006 1.00 92.50 88 HIS A O 1
ATOM 682 N N . LEU A 1 89 ? -14.708 -1.429 1.559 1.00 90.88 89 LEU A N 1
ATOM 683 C CA . LEU A 1 89 ? -14.548 -2.515 2.520 1.00 90.88 89 LEU A CA 1
ATOM 684 C C . LEU A 1 89 ? -14.904 -2.078 3.949 1.00 90.88 89 LEU A C 1
ATOM 686 O O . LEU A 1 89 ? -15.736 -2.701 4.612 1.00 90.88 89 LEU A O 1
ATOM 690 N N . ILE A 1 90 ? -14.314 -0.974 4.416 1.00 93.94 90 ILE A N 1
ATOM 691 C CA . ILE A 1 90 ? -14.557 -0.455 5.767 1.00 93.94 90 ILE A CA 1
ATOM 692 C C . ILE A 1 90 ? -15.974 0.121 5.885 1.00 93.94 90 ILE A C 1
ATOM 694 O O . ILE A 1 90 ? -16.651 -0.122 6.887 1.00 93.94 90 ILE A O 1
ATOM 698 N N . SER A 1 91 ? -16.451 0.856 4.874 1.00 91.81 91 SER A N 1
ATOM 699 C CA . SER A 1 91 ? -17.797 1.445 4.862 1.00 91.81 91 SER A CA 1
ATOM 700 C C . SER A 1 91 ? -18.881 0.378 5.008 1.00 91.81 91 SER A C 1
ATOM 702 O O . SER A 1 91 ? -19.792 0.523 5.827 1.00 91.81 91 SER A O 1
ATOM 704 N N . ASP A 1 92 ? -18.772 -0.725 4.269 1.00 87.12 92 ASP A N 1
ATOM 705 C CA . ASP A 1 92 ? -19.772 -1.790 4.294 1.00 87.12 92 ASP A CA 1
ATOM 706 C C . ASP A 1 92 ? -19.802 -2.560 5.614 1.00 87.12 92 ASP A C 1
ATOM 708 O O . ASP A 1 92 ? -20.876 -2.999 6.042 1.00 87.12 92 ASP A O 1
ATOM 712 N N . VAL A 1 93 ? -18.660 -2.672 6.294 1.00 83.38 93 VAL A N 1
ATOM 713 C CA . VAL A 1 93 ? -18.587 -3.236 7.644 1.00 83.38 93 VAL A CA 1
ATOM 714 C C . VAL A 1 93 ? -19.164 -2.271 8.679 1.00 83.38 93 VAL A C 1
ATOM 716 O O . VAL A 1 93 ? -19.988 -2.679 9.500 1.00 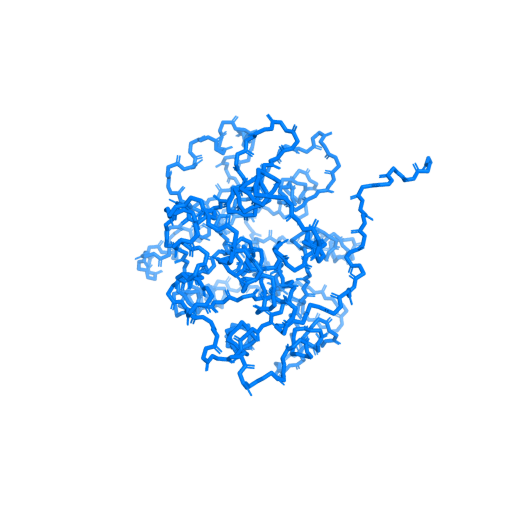83.38 93 VAL A O 1
ATOM 719 N N . LYS A 1 94 ? -18.805 -0.982 8.628 1.00 83.69 94 LYS A N 1
ATOM 720 C CA . LYS A 1 94 ? -19.271 0.016 9.604 1.00 83.69 94 LYS A CA 1
ATOM 721 C C . LYS A 1 94 ? -20.794 0.180 9.590 1.00 83.69 94 LYS A C 1
ATOM 723 O O . LYS A 1 94 ? -21.386 0.305 10.656 1.00 83.69 94 LYS A O 1
ATOM 728 N N . LYS A 1 95 ? -21.443 0.055 8.422 1.00 80.38 95 LYS A N 1
ATOM 729 C CA . LYS A 1 95 ? -22.918 0.012 8.292 1.00 80.38 95 LYS A CA 1
ATOM 730 C C . LYS A 1 95 ? -23.583 -1.118 9.094 1.00 80.38 95 LYS A C 1
ATOM 732 O O . LYS A 1 95 ? -24.781 -1.061 9.341 1.00 80.38 95 LYS A O 1
ATOM 737 N N . ARG A 1 96 ? -22.847 -2.181 9.434 1.00 79.62 96 ARG A N 1
ATOM 738 C CA . ARG A 1 96 ? -23.362 -3.376 10.132 1.00 79.62 96 ARG A CA 1
ATOM 739 C C . ARG A 1 96 ? -22.900 -3.463 11.587 1.00 79.62 96 ARG A C 1
ATOM 741 O O . ARG A 1 96 ? -23.414 -4.289 12.334 1.00 79.62 96 ARG A O 1
ATOM 748 N N . ALA A 1 97 ? -21.920 -2.650 11.969 1.00 80.00 97 ALA A N 1
ATOM 749 C CA . ALA A 1 97 ? -21.261 -2.685 13.265 1.00 80.00 97 ALA A CA 1
ATOM 750 C C . ALA A 1 97 ? -20.916 -1.254 13.712 1.00 80.00 97 ALA A C 1
ATOM 752 O O . ALA A 1 97 ? -19.748 -0.902 13.839 1.00 80.00 97 ALA A O 1
ATOM 753 N N . GLU A 1 98 ? -21.932 -0.414 13.918 1.00 75.50 98 GLU A N 1
ATOM 754 C CA . GLU A 1 98 ? -21.759 1.033 14.141 1.00 75.50 98 GLU A CA 1
ATOM 755 C C . GLU A 1 98 ? -20.892 1.369 15.371 1.00 75.50 98 GLU A C 1
ATOM 757 O O . GLU A 1 98 ? -20.138 2.342 15.347 1.00 75.50 98 GLU A O 1
ATOM 762 N N . ASP A 1 99 ? -20.922 0.523 16.406 1.00 85.69 99 ASP A N 1
ATOM 763 C CA . ASP A 1 99 ? -20.228 0.759 17.680 1.00 85.69 99 ASP A CA 1
ATOM 764 C C . ASP A 1 99 ? -18.708 0.519 17.631 1.00 85.69 99 ASP A C 1
ATOM 766 O O . ASP A 1 99 ? -17.993 0.841 18.588 1.00 85.69 99 ASP A O 1
ATOM 770 N N . ILE A 1 100 ? -18.177 -0.073 16.553 1.00 91.50 100 ILE A N 1
ATOM 771 C CA . ILE A 1 100 ? -16.744 -0.380 16.483 1.00 91.50 100 ILE A CA 1
ATOM 772 C C . ILE A 1 100 ? -15.940 0.879 16.175 1.00 91.50 100 ILE A C 1
ATOM 774 O O . ILE A 1 100 ? -16.226 1.620 15.241 1.00 91.50 100 ILE A O 1
ATOM 778 N N . LYS A 1 101 ? -14.865 1.092 16.923 1.00 95.31 101 LYS A N 1
ATOM 779 C CA . LYS A 1 101 ? -13.894 2.165 16.686 1.00 95.31 101 LYS A CA 1
ATOM 780 C C . LYS A 1 101 ? -12.677 1.613 15.973 1.00 95.31 101 LYS A C 1
ATOM 782 O O . LYS A 1 101 ? -11.970 0.789 16.559 1.00 95.31 101 LYS A O 1
ATOM 787 N N . ILE A 1 102 ? -12.467 2.038 14.732 1.00 96.88 102 ILE A N 1
ATOM 788 C CA . ILE A 1 102 ? -11.457 1.475 13.832 1.00 96.88 102 ILE A CA 1
ATOM 789 C C . ILE A 1 102 ? -10.260 2.420 13.777 1.00 96.88 102 ILE A C 1
ATOM 791 O O . ILE A 1 102 ? -10.418 3.595 13.456 1.00 96.88 102 ILE A O 1
ATOM 795 N N . GLY A 1 103 ? -9.071 1.913 14.078 1.00 97.62 103 GLY A N 1
ATOM 796 C CA . GLY A 1 103 ? -7.811 2.549 13.707 1.00 97.62 103 GLY A CA 1
ATOM 797 C C . GLY A 1 103 ? -7.250 1.866 12.467 1.00 97.62 103 GLY A C 1
ATOM 798 O O . GLY A 1 103 ? -7.349 0.645 12.344 1.00 97.62 103 GLY A O 1
ATOM 799 N N . VAL A 1 104 ? -6.663 2.638 11.558 1.00 98.12 104 VAL A N 1
ATOM 800 C CA . VAL A 1 104 ? -5.991 2.094 10.376 1.00 98.12 104 VAL A CA 1
ATOM 801 C C . VAL A 1 104 ? -4.487 2.248 10.526 1.00 98.12 104 VAL A C 1
ATOM 803 O O . VAL A 1 104 ? -3.988 3.329 10.837 1.00 98.12 104 VAL A O 1
ATOM 806 N N . LEU A 1 105 ? -3.772 1.155 10.289 1.00 97.88 105 LEU A N 1
ATOM 807 C CA . LEU A 1 105 ? -2.340 1.143 10.044 1.00 97.88 105 LEU A CA 1
ATOM 808 C C . LEU A 1 105 ? -2.137 1.014 8.535 1.00 97.88 105 LEU A C 1
ATOM 810 O O . LEU A 1 105 ? -2.538 0.004 7.967 1.00 97.88 105 LEU A O 1
ATOM 814 N N . CYS A 1 106 ? -1.524 2.005 7.901 1.00 97.56 106 CYS A N 1
ATOM 815 C CA . CYS A 1 106 ? -1.256 2.000 6.472 1.00 97.56 106 CYS A CA 1
ATOM 816 C C . CYS A 1 106 ? 0.257 2.010 6.209 1.00 97.56 106 CYS A C 1
ATOM 818 O O . CYS A 1 106 ? 0.994 2.795 6.812 1.00 97.56 106 CYS A O 1
ATOM 820 N N . LEU A 1 107 ? 0.717 1.101 5.350 1.00 96.12 107 LEU A N 1
ATOM 821 C CA . LEU A 1 107 ? 2.091 1.046 4.856 1.00 96.12 107 LEU A CA 1
ATOM 822 C C . LEU A 1 107 ? 2.080 1.415 3.376 1.00 96.12 107 LEU A C 1
ATOM 824 O O . LEU A 1 107 ? 1.543 0.654 2.579 1.00 96.12 107 LEU A O 1
ATOM 828 N N . ASP A 1 108 ? 2.622 2.587 3.058 1.00 92.94 108 ASP A N 1
ATOM 829 C CA . ASP A 1 108 ? 2.466 3.251 1.765 1.00 92.94 108 ASP A CA 1
ATOM 830 C C . ASP A 1 108 ? 3.525 4.372 1.609 1.00 92.94 108 ASP A C 1
ATOM 832 O O . ASP A 1 108 ? 3.969 4.985 2.588 1.00 92.94 108 ASP A O 1
ATOM 836 N N . ALA A 1 109 ? 3.966 4.645 0.379 1.00 87.69 109 ALA A N 1
ATOM 837 C CA . ALA A 1 109 ? 4.770 5.826 0.049 1.00 87.69 109 ALA A CA 1
ATOM 838 C C . ALA A 1 109 ? 3.915 7.105 -0.068 1.00 87.69 109 ALA A C 1
ATOM 840 O O . ALA A 1 109 ? 4.423 8.233 0.062 1.00 87.69 109 ALA A O 1
ATOM 841 N N . HIS A 1 110 ? 2.619 6.938 -0.301 1.00 88.44 110 HIS A N 1
ATOM 842 C CA . HIS A 1 110 ? 1.590 7.953 -0.326 1.00 88.44 110 HIS A CA 1
ATOM 843 C C . HIS A 1 110 ? 0.844 8.011 0.999 1.00 88.44 110 HIS A C 1
ATOM 845 O O . HIS A 1 110 ? 0.870 7.113 1.830 1.00 88.44 110 HIS A O 1
ATOM 851 N N . ALA A 1 111 ? 0.254 9.171 1.254 1.00 90.50 111 ALA A N 1
ATOM 852 C CA . ALA A 1 111 ? -0.546 9.355 2.453 1.00 90.50 111 ALA A CA 1
ATOM 853 C C . ALA A 1 111 ? -2.031 9.114 2.184 1.00 90.50 111 ALA A C 1
ATOM 855 O O . ALA A 1 111 ? -2.784 8.963 3.137 1.00 90.50 111 ALA A O 1
ATOM 856 N N . ASP A 1 112 ? -2.441 9.182 0.913 1.00 93.56 112 ASP A N 1
ATOM 857 C CA . ASP A 1 112 ? -3.804 8.976 0.425 1.00 93.56 112 ASP A CA 1
ATOM 858 C C . ASP A 1 112 ? -4.903 9.687 1.231 1.00 93.56 112 ASP A C 1
ATOM 860 O O . ASP A 1 112 ? -6.034 9.235 1.439 1.00 93.56 112 ASP A O 1
ATOM 864 N N . VAL A 1 113 ? -4.531 10.899 1.643 1.00 93.88 113 VAL A N 1
ATOM 865 C CA . VAL A 1 113 ? -5.339 11.864 2.385 1.00 93.88 113 VAL A CA 1
ATOM 866 C C . VAL A 1 113 ? -5.512 13.172 1.605 1.00 93.88 113 VAL A C 1
ATOM 868 O O . VAL A 1 113 ? -5.507 14.256 2.178 1.00 93.88 113 VAL A O 1
ATOM 871 N N . TYR A 1 114 ? -5.666 13.120 0.284 1.00 89.75 114 TYR A N 1
ATOM 872 C CA . TYR A 1 114 ? -6.028 14.305 -0.503 1.00 89.75 114 TYR A CA 1
ATOM 873 C C . TYR A 1 114 ? -7.450 14.809 -0.162 1.00 89.75 114 TYR A C 1
ATOM 875 O O . TYR A 1 114 ? -8.192 14.204 0.616 1.00 89.75 114 TYR A O 1
ATOM 883 N N . GLU A 1 115 ? -7.830 15.972 -0.696 1.00 87.06 115 GLU A N 1
ATOM 884 C CA . GLU A 1 115 ? -9.112 16.610 -0.385 1.00 87.06 115 GLU A CA 1
ATOM 885 C C . GLU A 1 115 ? -10.341 15.811 -0.867 1.00 87.06 115 GLU A C 1
ATOM 887 O O . GLU A 1 115 ? -10.339 15.140 -1.901 1.00 87.06 115 GLU A O 1
ATOM 892 N N . THR A 1 116 ? -11.437 15.944 -0.122 1.00 88.00 116 THR A N 1
ATOM 893 C CA . THR A 1 116 ? -12.700 15.199 -0.288 1.00 88.00 116 THR A CA 1
ATOM 894 C C . THR A 1 116 ? -13.757 15.934 -1.110 1.00 88.00 116 THR A C 1
ATOM 896 O O . THR A 1 116 ? -14.827 15.386 -1.357 1.00 88.00 116 THR A O 1
ATOM 899 N N . HIS A 1 117 ? -13.480 17.161 -1.571 1.00 87.06 117 HIS A N 1
ATOM 900 C CA . HIS A 1 117 ? -14.380 17.869 -2.491 1.00 87.06 117 HIS A CA 1
ATOM 901 C C . HIS A 1 117 ? -14.456 17.179 -3.866 1.00 87.06 117 HIS A C 1
ATOM 903 O O . HIS A 1 117 ? -15.374 17.431 -4.646 1.00 87.06 117 HIS A O 1
ATOM 909 N N . GLN A 1 118 ? -13.481 16.318 -4.163 1.00 84.69 118 GLN A N 1
ATOM 910 C CA . GLN A 1 118 ? -13.458 15.453 -5.334 1.00 84.69 118 GLN A CA 1
ATOM 911 C C . GLN A 1 118 ? -14.153 14.117 -5.028 1.00 84.69 118 GLN A C 1
ATOM 913 O O . GLN A 1 118 ? -14.141 13.677 -3.872 1.00 84.69 118 GLN A O 1
ATOM 918 N N . PRO A 1 119 ? -14.710 13.434 -6.049 1.00 92.25 119 PRO A N 1
ATOM 919 C CA . PRO A 1 119 ? -15.172 12.053 -5.913 1.00 92.25 119 PRO A CA 1
ATOM 920 C C . PRO A 1 119 ? -14.111 11.152 -5.270 1.00 92.25 119 PRO A C 1
ATOM 922 O O . PRO A 1 119 ? -12.923 11.469 -5.312 1.00 92.25 119 PRO A O 1
ATOM 925 N N . LEU A 1 120 ? -14.531 10.038 -4.670 1.00 93.12 120 LEU A N 1
ATOM 926 C CA . LEU A 1 120 ? -13.608 9.038 -4.134 1.00 93.12 120 LEU A CA 1
ATOM 927 C C . LEU A 1 120 ? -12.675 8.528 -5.244 1.00 93.12 120 LEU A C 1
ATOM 929 O O . LEU A 1 120 ? -13.140 8.082 -6.290 1.00 93.12 120 LEU A O 1
ATOM 933 N N . TRP A 1 121 ? -11.374 8.566 -4.986 1.00 91.94 121 TRP A N 1
ATOM 934 C CA . TRP A 1 121 ? -10.317 7.914 -5.753 1.00 91.94 121 TRP A CA 1
ATOM 935 C C . TRP A 1 121 ? -9.201 7.504 -4.784 1.00 91.94 121 TRP A C 1
ATOM 937 O O . TRP A 1 121 ? -9.236 7.871 -3.610 1.00 91.94 121 TRP A O 1
ATOM 947 N N . LYS A 1 122 ? -8.214 6.731 -5.244 1.00 89.25 122 LYS A N 1
ATOM 948 C CA . LYS A 1 122 ? -7.161 6.189 -4.365 1.00 89.25 122 LYS A CA 1
ATOM 949 C C . LYS A 1 122 ? -6.492 7.247 -3.478 1.00 89.25 122 LYS A C 1
ATOM 951 O O . LYS A 1 122 ? -6.566 7.141 -2.262 1.00 89.25 122 LYS A O 1
ATOM 956 N N . GLY A 1 123 ? -6.095 8.382 -4.060 1.00 90.00 123 GLY A N 1
ATOM 957 C CA . GLY A 1 123 ? -5.449 9.465 -3.321 1.00 90.00 123 GLY A CA 1
ATOM 958 C C . GLY A 1 123 ? -6.290 10.112 -2.209 1.00 90.00 123 GLY A C 1
ATOM 959 O O . GLY A 1 123 ? -5.737 10.768 -1.338 1.00 90.00 123 GLY A O 1
ATOM 960 N N . ASN A 1 124 ? -7.616 9.993 -2.171 1.00 93.75 124 ASN A N 1
ATOM 961 C CA . ASN A 1 124 ? -8.409 10.593 -1.084 1.00 93.75 124 ASN A CA 1
ATOM 962 C C . ASN A 1 124 ? -9.160 9.567 -0.228 1.00 93.75 124 ASN A C 1
ATOM 964 O O . ASN A 1 124 ? -10.032 9.956 0.557 1.00 93.75 124 ASN A O 1
ATOM 968 N N . VAL A 1 125 ? -8.805 8.282 -0.330 1.00 96.62 125 VAL A N 1
ATOM 969 C CA . VAL A 1 125 ? -9.490 7.181 0.360 1.00 96.62 125 VAL A CA 1
ATOM 970 C C . VAL A 1 125 ? -9.548 7.395 1.875 1.00 96.62 125 VAL A C 1
ATOM 972 O O . VAL A 1 125 ? -10.625 7.304 2.474 1.00 96.62 125 VAL A O 1
ATOM 975 N N . PHE A 1 126 ? -8.431 7.763 2.508 1.00 97.56 126 PHE A N 1
ATOM 976 C CA . PHE A 1 126 ? -8.380 7.902 3.960 1.00 97.56 126 PHE A CA 1
ATOM 977 C C . PHE A 1 126 ? -9.019 9.196 4.447 1.00 97.56 126 PHE A C 1
ATOM 979 O O . PHE A 1 126 ? -9.622 9.212 5.520 1.00 97.56 126 PHE A O 1
ATOM 986 N N . SER A 1 127 ? -8.962 10.266 3.654 1.00 96.06 127 SER A N 1
ATOM 987 C CA . SER A 1 127 ? -9.681 11.501 3.974 1.00 96.06 127 SER A CA 1
ATOM 988 C C . SER A 1 127 ? -11.193 11.285 3.958 1.00 96.06 127 SER A C 1
ATOM 990 O O . SER A 1 127 ? -11.874 11.753 4.868 1.00 96.06 127 SER A O 1
ATOM 992 N N . HIS A 1 128 ? -11.726 10.528 2.990 1.00 96.50 128 HIS A N 1
ATOM 993 C CA . HIS A 1 128 ? -13.146 10.147 2.972 1.00 96.50 128 HIS A CA 1
ATOM 994 C C . HIS A 1 128 ? -13.521 9.254 4.162 1.00 96.50 128 HIS A C 1
ATOM 996 O O . HIS A 1 128 ? -14.580 9.454 4.763 1.00 96.50 128 HIS A O 1
ATOM 1002 N N . LEU A 1 129 ? -12.657 8.305 4.545 1.00 96.94 129 LEU A N 1
ATOM 1003 C CA . LEU A 1 129 ? -12.856 7.453 5.727 1.00 96.94 129 LEU A CA 1
ATOM 1004 C C . LEU A 1 129 ? -12.889 8.258 7.037 1.00 96.94 129 LEU A C 1
ATOM 1006 O O . LEU A 1 129 ? -13.752 8.010 7.883 1.00 96.94 129 LEU A O 1
ATOM 1010 N N . LEU A 1 130 ? -11.973 9.217 7.199 1.00 96.31 130 LEU A N 1
ATOM 1011 C CA . LEU A 1 130 ? -11.889 10.090 8.373 1.00 96.31 130 LEU A CA 1
ATOM 1012 C C . LEU A 1 130 ? -13.068 11.066 8.435 1.00 96.31 130 LEU A C 1
ATOM 1014 O O . LEU A 1 130 ? -13.704 11.197 9.478 1.00 96.31 130 LEU A O 1
ATOM 1018 N N . GLU A 1 131 ? -13.393 11.728 7.322 1.00 94.75 131 GLU A N 1
ATOM 1019 C CA . GLU A 1 131 ? -14.485 12.707 7.259 1.00 94.75 131 GLU A CA 1
ATOM 1020 C C . GLU A 1 131 ? -15.851 12.077 7.523 1.00 94.75 131 GLU A C 1
ATOM 1022 O O . GLU A 1 131 ? -16.694 12.668 8.195 1.00 94.75 131 GLU A O 1
ATOM 1027 N N . SER A 1 132 ? -16.045 10.847 7.047 1.00 93.38 132 SER A N 1
ATOM 1028 C CA . SER A 1 132 ? -17.276 10.085 7.258 1.00 93.38 132 SER A CA 1
ATOM 1029 C C . SER A 1 132 ? -17.356 9.434 8.647 1.00 93.38 132 SER A C 1
ATOM 1031 O O . SER A 1 132 ? -18.326 8.732 8.928 1.00 93.38 132 SER A O 1
ATOM 1033 N N . GLY A 1 133 ? -16.343 9.604 9.508 1.00 93.12 133 GLY A N 1
ATOM 1034 C CA . GLY A 1 133 ? -16.285 8.976 10.834 1.00 93.12 133 GLY A CA 1
ATOM 1035 C C . GLY A 1 133 ? -16.229 7.443 10.797 1.00 93.12 133 GLY A C 1
ATOM 1036 O O . GLY A 1 133 ? -16.600 6.773 11.763 1.00 93.12 133 GLY A O 1
ATOM 1037 N N . LEU A 1 134 ? -15.802 6.862 9.671 1.00 95.50 134 LEU A N 1
ATOM 1038 C CA . LEU A 1 134 ? -15.702 5.412 9.514 1.00 95.50 134 LEU A CA 1
ATOM 1039 C C . LEU A 1 134 ? -14.490 4.874 10.284 1.00 95.50 134 LEU A C 1
ATOM 1041 O O . LEU A 1 134 ? -14.591 3.823 10.928 1.00 95.50 134 LEU A O 1
ATOM 1045 N N . ILE A 1 135 ? -13.394 5.638 10.285 1.00 96.94 135 ILE A N 1
ATOM 1046 C CA . ILE A 1 135 ? -12.183 5.375 11.067 1.00 96.94 135 ILE A CA 1
ATOM 1047 C C . ILE A 1 135 ? -11.910 6.536 12.026 1.00 96.94 135 ILE A C 1
ATOM 1049 O O . ILE A 1 135 ? -12.201 7.692 11.728 1.00 96.94 135 ILE A O 1
ATOM 1053 N N . GLU A 1 136 ? -11.328 6.225 13.179 1.00 96.75 136 GLU A N 1
ATOM 1054 C CA . GLU A 1 136 ? -10.984 7.222 14.193 1.00 96.75 136 GLU A CA 1
ATOM 1055 C C . GLU A 1 136 ? -9.644 7.887 13.873 1.00 96.75 136 GLU A C 1
ATOM 1057 O O . GLU A 1 136 ? -9.487 9.095 14.039 1.00 96.75 136 GLU A O 1
ATOM 1062 N N . VAL A 1 137 ? -8.669 7.084 13.442 1.00 97.56 137 VAL A N 1
ATOM 1063 C CA . VAL A 1 137 ? -7.276 7.497 13.252 1.00 97.56 137 VAL A CA 1
ATOM 1064 C C . VAL A 1 137 ? -6.585 6.679 12.170 1.00 97.56 137 VAL A C 1
ATOM 1066 O O . VAL A 1 137 ? -6.942 5.526 11.921 1.00 97.56 137 VAL A O 1
ATOM 1069 N N . LEU A 1 138 ? -5.553 7.279 11.586 1.00 97.94 138 LEU A N 1
ATOM 1070 C CA . LEU A 1 138 ? -4.688 6.715 10.564 1.00 97.94 138 LEU A CA 1
ATOM 1071 C C . LEU A 1 138 ? -3.224 6.849 10.996 1.00 97.94 138 LEU A C 1
ATOM 1073 O O . LEU A 1 138 ? -2.755 7.942 11.319 1.00 97.94 138 LEU A O 1
ATOM 1077 N N . VAL A 1 139 ? -2.491 5.743 10.961 1.00 97.75 139 VAL A N 1
ATOM 1078 C CA . VAL A 1 139 ? -1.048 5.708 11.198 1.00 97.75 139 VAL A CA 1
ATOM 1079 C C . VAL A 1 139 ? -0.355 5.261 9.919 1.00 97.75 139 VAL A C 1
ATOM 1081 O O . VAL A 1 139 ? -0.602 4.153 9.454 1.00 97.75 139 VAL A O 1
ATOM 1084 N N . LEU A 1 140 ? 0.503 6.116 9.367 1.00 96.44 140 LEU A N 1
ATOM 1085 C CA . LEU A 1 140 ? 1.169 5.930 8.078 1.00 96.44 140 LEU A CA 1
ATOM 1086 C C . LEU A 1 140 ? 2.649 5.599 8.258 1.00 96.44 140 LEU A C 1
ATOM 1088 O O . LEU A 1 140 ? 3.376 6.333 8.928 1.00 96.44 140 LEU A O 1
ATOM 1092 N N . PHE A 1 141 ? 3.102 4.542 7.595 1.00 94.94 141 PHE A N 1
ATOM 1093 C CA . PHE A 1 141 ? 4.504 4.155 7.477 1.00 94.94 141 PHE A CA 1
ATOM 1094 C C . PHE A 1 141 ? 4.931 4.225 6.016 1.00 94.94 141 PHE A C 1
ATOM 1096 O O . PHE A 1 141 ? 4.231 3.701 5.167 1.00 94.94 141 PHE A O 1
ATOM 1103 N N . GLY A 1 142 ? 6.106 4.797 5.738 1.00 89.69 142 GLY A N 1
ATOM 1104 C CA . GLY A 1 142 ? 6.698 4.808 4.388 1.00 89.69 142 GLY A CA 1
ATOM 1105 C C . GLY A 1 142 ? 6.635 6.155 3.681 1.00 89.69 142 GLY A C 1
ATOM 1106 O O . GLY A 1 142 ? 7.507 6.452 2.869 1.00 89.69 142 GLY A O 1
ATOM 1107 N N . VAL A 1 143 ? 5.707 7.028 4.078 1.00 89.75 143 VAL A N 1
ATOM 1108 C CA . VAL A 1 143 ? 5.599 8.376 3.510 1.00 89.75 143 VAL A CA 1
ATOM 1109 C C . VAL A 1 143 ? 6.872 9.191 3.788 1.00 89.75 143 VAL A C 1
ATOM 1111 O O . VAL A 1 143 ? 7.206 9.415 4.961 1.00 89.75 143 VAL A O 1
ATOM 1114 N N . PRO A 1 144 ? 7.564 9.709 2.754 1.00 85.31 144 PRO A N 1
ATOM 1115 C CA . PRO A 1 144 ? 8.802 10.462 2.935 1.00 85.31 144 PRO A CA 1
ATOM 1116 C C . PRO A 1 144 ? 8.632 11.725 3.790 1.00 85.31 144 PRO A C 1
ATOM 1118 O O . PRO A 1 144 ? 7.721 12.526 3.569 1.00 85.31 144 PRO A O 1
ATOM 1121 N N . ALA A 1 145 ? 9.564 11.954 4.723 1.00 86.94 145 ALA A N 1
ATOM 1122 C CA . ALA A 1 145 ? 9.485 13.036 5.713 1.00 86.94 145 ALA A CA 1
ATOM 1123 C C . ALA A 1 145 ? 9.327 14.440 5.106 1.00 86.94 145 ALA A C 1
ATOM 1125 O O . ALA A 1 145 ? 8.603 15.278 5.642 1.00 86.94 145 ALA A O 1
ATOM 1126 N N . PHE A 1 146 ? 9.952 14.697 3.953 1.00 84.75 146 PHE A N 1
ATOM 1127 C CA . PHE A 1 146 ? 9.850 15.991 3.273 1.00 84.75 146 PHE A CA 1
ATOM 1128 C C . PHE A 1 146 ? 8.430 16.297 2.757 1.00 84.75 146 PHE A C 1
ATOM 1130 O O . PHE A 1 146 ? 8.120 17.459 2.505 1.00 84.75 146 PHE A O 1
ATOM 1137 N N . ARG A 1 147 ? 7.554 15.288 2.616 1.00 84.88 147 ARG A N 1
ATOM 1138 C CA . ARG A 1 147 ? 6.159 15.470 2.174 1.00 84.88 147 ARG A CA 1
ATOM 1139 C C . ARG A 1 147 ? 5.204 15.805 3.316 1.00 84.88 147 ARG A C 1
ATOM 1141 O O . ARG A 1 147 ? 4.142 16.363 3.054 1.00 84.88 147 ARG A O 1
ATOM 1148 N N . HIS A 1 148 ? 5.556 15.491 4.566 1.00 89.12 148 HIS A N 1
ATOM 1149 C CA . HIS A 1 148 ? 4.626 15.567 5.705 1.00 89.12 148 HIS A CA 1
ATOM 1150 C C . HIS A 1 148 ? 4.042 16.973 5.895 1.00 89.12 148 HIS A C 1
ATOM 1152 O O . HIS A 1 148 ? 2.845 17.110 6.136 1.00 89.12 148 HIS A O 1
ATOM 1158 N N . GLY A 1 149 ? 4.866 18.017 5.745 1.00 84.56 149 GLY A N 1
ATOM 1159 C CA . GLY A 1 149 ? 4.424 19.412 5.864 1.00 84.56 149 GLY A CA 1
ATOM 1160 C C . GLY A 1 149 ? 3.362 19.784 4.827 1.00 84.56 149 GLY A C 1
ATOM 1161 O O . GLY A 1 149 ? 2.280 20.231 5.196 1.00 84.56 149 GLY A O 1
ATOM 1162 N N . ILE A 1 150 ? 3.639 19.499 3.551 1.00 85.50 150 ILE A N 1
ATOM 1163 C CA . ILE A 1 150 ? 2.733 19.778 2.423 1.00 85.50 150 ILE A CA 1
ATOM 1164 C C . ILE A 1 150 ? 1.407 19.023 2.591 1.00 85.50 150 ILE A C 1
ATOM 1166 O O . ILE A 1 150 ? 0.329 19.565 2.339 1.00 85.50 150 ILE A O 1
ATOM 1170 N N . ILE A 1 151 ? 1.467 17.774 3.060 1.00 87.69 151 ILE A N 1
ATOM 1171 C CA . ILE A 1 151 ? 0.261 16.981 3.309 1.00 87.69 151 ILE A CA 1
ATOM 1172 C C . ILE A 1 151 ? -0.590 17.632 4.407 1.00 87.69 151 ILE A C 1
ATOM 1174 O O . ILE A 1 151 ? -1.780 17.858 4.201 1.00 87.69 151 ILE A O 1
ATOM 1178 N N . PHE A 1 152 ? -0.002 18.010 5.547 1.00 89.25 152 PHE A N 1
ATOM 1179 C CA . PHE A 1 152 ? -0.761 18.651 6.626 1.00 89.25 152 PHE A CA 1
ATOM 1180 C C . PHE A 1 152 ? -1.291 20.047 6.281 1.00 89.25 152 PHE A C 1
ATOM 1182 O O . PHE A 1 152 ? -2.302 20.453 6.853 1.00 89.25 152 PHE A O 1
ATOM 1189 N N . GLU A 1 153 ? -0.659 20.773 5.358 1.00 87.06 153 GLU A N 1
ATOM 1190 C CA . GLU A 1 153 ? -1.212 22.017 4.805 1.00 87.06 153 GLU A CA 1
ATOM 1191 C C . GLU A 1 153 ? -2.482 21.765 3.980 1.00 87.06 153 GLU A C 1
ATOM 1193 O O . GLU A 1 153 ? -3.399 22.583 4.005 1.00 87.06 153 GLU A O 1
ATOM 1198 N N . THR A 1 154 ? -2.567 20.609 3.315 1.00 81.31 154 THR A N 1
ATOM 1199 C CA . THR A 1 154 ? -3.723 20.202 2.495 1.00 81.31 154 THR A CA 1
ATOM 1200 C C . THR A 1 154 ? -4.877 19.664 3.355 1.00 81.31 154 THR A C 1
ATOM 1202 O O . THR A 1 154 ? -6.051 19.872 3.053 1.00 81.31 154 THR A O 1
ATOM 1205 N N . ILE A 1 155 ? -4.563 19.005 4.475 1.00 85.12 155 ILE A N 1
ATOM 1206 C CA . ILE A 1 155 ? -5.550 18.418 5.400 1.00 85.12 155 ILE A CA 1
ATOM 1207 C C . ILE A 1 155 ? -5.377 18.866 6.859 1.00 85.12 155 ILE A C 1
ATOM 1209 O O . ILE A 1 155 ? -5.261 18.035 7.767 1.00 85.12 155 ILE A O 1
ATOM 1213 N N . PRO A 1 156 ? -5.442 20.177 7.155 1.00 86.56 156 PRO A N 1
ATOM 1214 C CA . PRO A 1 156 ? -5.193 20.684 8.506 1.00 86.56 156 PRO A CA 1
ATOM 1215 C C . PRO A 1 156 ? -6.182 20.124 9.540 1.00 86.56 156 PRO A C 1
ATOM 1217 O O . PRO A 1 156 ? -5.834 19.950 10.708 1.00 86.56 156 PRO A O 1
ATOM 1220 N N . ARG A 1 157 ? -7.402 19.788 9.102 1.00 89.12 157 ARG A N 1
ATOM 1221 C CA . ARG A 1 157 ? -8.476 19.246 9.945 1.00 89.12 157 ARG A CA 1
ATOM 1222 C C . ARG A 1 157 ? -8.195 17.850 10.511 1.00 89.12 157 ARG A C 1
ATOM 1224 O O . ARG A 1 157 ? -8.734 17.526 11.560 1.00 89.12 157 ARG A O 1
ATOM 1231 N N . PHE A 1 158 ? -7.332 17.056 9.874 1.00 90.56 158 PHE A N 1
ATOM 1232 C CA . PHE A 1 158 ? -7.023 15.687 10.311 1.00 90.56 158 PHE A CA 1
ATOM 1233 C C . PHE A 1 158 ? -5.702 15.571 11.079 1.00 90.56 158 PHE A C 1
ATOM 1235 O O . PHE A 1 158 ? -5.272 14.467 11.406 1.00 90.56 158 PHE A O 1
ATOM 1242 N N . LYS A 1 159 ? -5.052 16.691 11.420 1.00 88.00 159 LYS A N 1
ATOM 1243 C CA . LYS A 1 159 ? -3.721 16.707 12.054 1.00 88.00 159 LYS A CA 1
ATOM 1244 C C . LYS A 1 159 ? -3.641 15.954 13.391 1.00 88.00 159 LYS A C 1
ATOM 1246 O O . LYS A 1 159 ? -2.560 15.545 13.797 1.00 88.00 159 LYS A O 1
ATOM 1251 N N . THR A 1 160 ? -4.764 15.776 14.085 1.00 89.69 160 THR A N 1
ATOM 1252 C CA . THR A 1 160 ? -4.842 15.005 15.340 1.00 89.69 160 THR A CA 1
ATOM 1253 C C . THR A 1 160 ? -5.225 13.539 15.138 1.00 89.69 160 THR A C 1
ATOM 1255 O O . THR A 1 160 ? -5.181 12.773 16.096 1.00 89.69 160 THR A O 1
ATOM 1258 N N . GLN A 1 161 ? -5.631 13.158 13.925 1.00 94.31 161 GLN A N 1
ATOM 1259 C CA . GLN A 1 161 ? -6.080 11.808 13.574 1.00 94.31 161 GLN A CA 1
ATOM 1260 C C . GLN A 1 161 ? -5.088 11.077 12.663 1.00 94.31 161 GLN A C 1
ATOM 1262 O O . GLN A 1 161 ? -5.091 9.852 12.647 1.00 94.31 161 GLN A O 1
ATOM 1267 N N . VAL A 1 162 ? -4.241 11.806 11.930 1.00 95.38 162 VAL A N 1
ATOM 1268 C CA . VAL A 1 162 ? -3.221 11.254 11.031 1.00 95.38 162 VAL A CA 1
ATOM 1269 C C . VAL A 1 162 ? -1.840 11.396 11.661 1.00 95.38 162 VAL A C 1
ATOM 1271 O O . VAL A 1 162 ? -1.430 12.497 12.030 1.00 95.38 162 VAL A O 1
ATOM 1274 N N . VAL A 1 163 ? -1.105 10.289 11.750 1.00 95.38 163 VAL A N 1
ATOM 1275 C CA . VAL A 1 163 ? 0.258 10.255 12.290 1.00 95.38 163 VAL A CA 1
ATOM 1276 C C . VAL A 1 163 ? 1.194 9.579 11.298 1.00 95.38 163 VAL A C 1
ATOM 1278 O O . VAL A 1 163 ? 0.970 8.436 10.914 1.00 95.38 163 VAL A O 1
ATOM 1281 N N . PHE A 1 164 ? 2.273 10.265 10.924 1.00 94.75 164 PHE A N 1
ATOM 1282 C CA . PHE A 1 164 ? 3.365 9.675 10.153 1.00 94.75 164 PHE A CA 1
ATOM 1283 C C . PHE A 1 164 ? 4.400 9.066 11.092 1.00 94.75 164 PHE A C 1
ATOM 1285 O O . PHE A 1 164 ? 4.841 9.715 12.043 1.00 94.75 164 PHE A O 1
ATOM 1292 N N . VAL A 1 165 ? 4.808 7.833 10.816 1.00 94.69 165 VAL A N 1
ATOM 1293 C CA . VAL A 1 165 ? 5.724 7.073 11.662 1.00 94.69 165 VAL A CA 1
ATOM 1294 C C . VAL A 1 165 ? 6.854 6.512 10.817 1.00 94.69 165 VAL A C 1
ATOM 1296 O O . VAL A 1 165 ? 6.654 5.936 9.749 1.00 94.69 165 VAL A O 1
ATOM 1299 N N . SER A 1 166 ? 8.080 6.673 11.310 1.00 91.88 166 SER A N 1
ATOM 1300 C CA . SER A 1 166 ? 9.231 6.032 10.686 1.00 91.88 166 SER A CA 1
ATOM 1301 C C . SER A 1 166 ? 9.214 4.535 10.979 1.00 91.88 166 SER A C 1
ATOM 1303 O O . SER A 1 166 ? 9.170 4.112 12.137 1.00 91.88 166 SER A O 1
ATOM 1305 N N . HIS A 1 167 ? 9.339 3.725 9.930 1.00 87.69 167 HIS A N 1
ATOM 1306 C CA . HIS A 1 167 ? 9.522 2.280 10.053 1.00 87.69 167 HIS A CA 1
ATOM 1307 C C . HIS A 1 167 ? 10.883 1.911 10.662 1.00 87.69 167 HIS A C 1
ATOM 1309 O O . HIS A 1 167 ? 11.130 0.732 10.854 1.00 87.69 167 HIS A O 1
ATOM 1315 N N . LEU A 1 168 ? 11.761 2.873 10.974 1.00 91.00 168 LEU A N 1
ATOM 1316 C CA . LEU A 1 168 ? 13.060 2.646 11.623 1.00 91.00 168 LEU A CA 1
ATOM 1317 C C . LEU A 1 168 ? 13.011 2.772 13.152 1.00 91.00 168 LEU A C 1
ATOM 1319 O O . LEU A 1 168 ? 14.004 2.494 13.819 1.00 91.00 168 LEU A O 1
ATOM 1323 N N . LEU A 1 169 ? 11.873 3.178 13.722 1.00 93.69 169 LEU A N 1
ATOM 1324 C CA . LEU A 1 169 ? 11.721 3.267 15.174 1.00 93.69 169 LEU A CA 1
ATOM 1325 C C . LEU A 1 169 ? 11.895 1.897 15.850 1.00 93.69 169 LEU A C 1
ATOM 1327 O O . LEU A 1 169 ? 11.587 0.836 15.286 1.00 93.69 169 LEU A O 1
ATOM 1331 N N . SER A 1 170 ? 12.361 1.907 17.096 1.00 95.81 170 SER A N 1
ATOM 1332 C CA . SER A 1 170 ? 12.336 0.718 17.945 1.00 95.81 170 SER A CA 1
ATOM 1333 C C . SER A 1 170 ? 10.895 0.317 18.281 1.00 95.81 170 SER A C 1
ATOM 1335 O O . SER A 1 170 ? 9.963 1.119 18.197 1.00 95.81 170 SER A O 1
ATOM 1337 N N . ALA A 1 171 ? 10.697 -0.932 18.712 1.00 95.38 171 ALA A N 1
ATOM 1338 C CA . ALA A 1 171 ? 9.373 -1.409 19.115 1.00 95.38 171 ALA A CA 1
ATOM 1339 C C . ALA A 1 171 ? 8.767 -0.568 20.253 1.00 95.38 171 ALA A C 1
ATOM 1341 O O . ALA A 1 171 ? 7.576 -0.278 20.236 1.00 95.38 171 ALA A O 1
ATOM 1342 N N . MET A 1 172 ? 9.585 -0.129 21.215 1.00 96.44 172 MET A N 1
ATOM 1343 C CA . MET A 1 172 ? 9.122 0.692 22.336 1.00 96.44 172 MET A CA 1
ATOM 1344 C C . MET A 1 172 ? 8.665 2.086 21.881 1.00 96.44 172 MET A C 1
ATOM 1346 O O . MET A 1 172 ? 7.635 2.578 22.344 1.00 96.44 172 MET A O 1
ATOM 1350 N N . GLU A 1 173 ? 9.395 2.708 20.954 1.00 97.25 173 GLU A N 1
ATOM 1351 C CA . GLU A 1 173 ? 9.019 4.004 20.378 1.00 97.25 173 GLU A CA 1
ATOM 1352 C C . GLU A 1 173 ? 7.726 3.893 19.560 1.00 97.25 173 GLU A C 1
ATOM 1354 O O . GLU A 1 173 ? 6.821 4.702 19.750 1.00 97.25 173 GLU A O 1
ATOM 1359 N N . MET A 1 174 ? 7.582 2.851 18.730 1.00 96.50 174 MET A N 1
ATOM 1360 C CA . MET A 1 174 ? 6.335 2.589 17.996 1.00 96.50 174 MET A CA 1
ATOM 1361 C C . MET A 1 174 ? 5.152 2.369 18.944 1.00 96.50 174 MET A C 1
ATOM 1363 O O . MET A 1 174 ? 4.111 2.995 18.776 1.00 96.50 174 MET A O 1
ATOM 1367 N N . CYS A 1 175 ? 5.319 1.552 19.988 1.00 95.38 175 CYS A N 1
ATOM 1368 C CA . CYS A 1 175 ? 4.276 1.338 20.994 1.00 95.38 175 CYS A CA 1
ATOM 1369 C C . CYS A 1 175 ? 3.881 2.630 21.721 1.00 95.38 175 CYS A C 1
ATOM 1371 O O . CYS A 1 175 ? 2.714 2.796 22.063 1.00 95.38 175 CYS A O 1
ATOM 1373 N N . THR A 1 176 ? 4.825 3.551 21.941 1.00 95.44 176 THR A N 1
ATOM 1374 C CA . THR A 1 176 ? 4.525 4.866 22.530 1.00 95.44 176 THR A CA 1
ATOM 1375 C C . THR A 1 176 ? 3.631 5.682 21.598 1.00 95.44 176 THR A C 1
ATOM 1377 O O . THR A 1 176 ? 2.612 6.210 22.036 1.00 95.44 176 THR A O 1
ATOM 1380 N N . VAL A 1 177 ? 3.947 5.708 20.298 1.00 94.88 177 VAL A N 1
ATOM 1381 C CA . VAL A 1 177 ? 3.098 6.357 19.287 1.00 94.88 177 VAL A CA 1
ATOM 1382 C C . VAL A 1 177 ? 1.707 5.720 19.242 1.00 94.88 177 VAL A C 1
ATOM 1384 O O . VAL A 1 177 ? 0.705 6.433 19.224 1.00 94.88 177 VAL A O 1
ATOM 1387 N N . PHE A 1 178 ? 1.628 4.387 19.263 1.00 95.31 178 PHE A N 1
ATOM 1388 C CA . PHE A 1 178 ? 0.359 3.658 19.263 1.00 95.31 178 PHE A CA 1
ATOM 1389 C C . PHE A 1 178 ? -0.485 3.966 20.500 1.00 95.31 178 PHE A C 1
ATOM 1391 O O . PHE A 1 178 ? -1.688 4.179 20.371 1.00 95.31 178 PHE A O 1
ATOM 1398 N N . GLU A 1 179 ? 0.126 4.078 21.679 1.00 93.38 179 GLU A N 1
ATOM 1399 C CA . GLU A 1 179 ? -0.577 4.517 22.886 1.00 93.38 179 GLU A CA 1
ATOM 1400 C C . GLU A 1 179 ? -1.114 5.942 22.735 1.00 93.38 179 GLU A C 1
ATOM 1402 O O . GLU A 1 179 ? -2.267 6.229 23.059 1.00 93.38 179 GLU A O 1
ATOM 1407 N N . ASP A 1 180 ? -0.304 6.841 22.186 1.00 91.06 180 ASP A N 1
ATOM 1408 C CA . ASP A 1 180 ? -0.702 8.227 22.005 1.00 91.06 180 ASP A CA 1
ATOM 1409 C C . ASP A 1 180 ? -1.853 8.401 21.014 1.00 91.06 180 ASP A C 1
ATOM 1411 O O . ASP A 1 180 ? -2.638 9.335 21.186 1.00 91.06 180 ASP A O 1
ATOM 1415 N N . ILE A 1 181 ? -1.977 7.527 20.012 1.00 93.94 181 ILE A N 1
ATOM 1416 C CA . ILE A 1 181 ? -2.984 7.665 18.957 1.00 93.94 181 ILE A CA 1
ATOM 1417 C C . ILE A 1 181 ? -4.160 6.694 19.117 1.00 93.94 181 ILE A C 1
ATOM 1419 O O . ILE A 1 181 ? -5.306 7.137 19.155 1.00 93.94 181 ILE A O 1
ATOM 1423 N N . PHE A 1 182 ? -3.930 5.391 19.278 1.00 93.75 182 PHE A N 1
ATOM 1424 C CA . PHE A 1 182 ? -4.999 4.391 19.339 1.00 93.75 182 PHE A CA 1
ATOM 1425 C C . PHE A 1 182 ? -5.734 4.423 20.678 1.00 93.75 182 PHE A C 1
ATOM 1427 O O . PHE A 1 182 ? -6.967 4.448 20.696 1.00 93.75 182 PHE A O 1
ATOM 1434 N N . PHE A 1 183 ? -5.010 4.486 21.799 1.00 87.56 183 PHE A N 1
ATOM 1435 C CA . PHE A 1 183 ? -5.645 4.493 23.119 1.00 87.56 183 PHE A CA 1
ATOM 1436 C C . PHE A 1 183 ? -6.422 5.793 23.368 1.00 87.56 183 PHE A C 1
ATOM 1438 O O . PHE A 1 183 ? -7.585 5.742 23.777 1.00 87.56 183 PHE A O 1
ATOM 1445 N N . LYS A 1 184 ? -5.844 6.962 23.045 1.00 88.50 184 LYS A N 1
ATOM 1446 C CA . LYS A 1 184 ? -6.543 8.257 23.196 1.00 88.50 184 LYS A CA 1
ATOM 1447 C C . LYS A 1 184 ? -7.830 8.330 22.375 1.00 88.50 184 LYS A C 1
ATOM 1449 O O . LYS A 1 184 ? -8.825 8.871 22.855 1.00 88.50 184 LYS A O 1
ATOM 1454 N N . ASN A 1 185 ? -7.834 7.731 21.184 1.00 93.12 185 ASN A N 1
ATOM 1455 C CA . ASN A 1 185 ? -9.008 7.683 20.311 1.00 93.12 185 ASN A CA 1
ATOM 1456 C C . ASN A 1 185 ? -9.926 6.476 20.582 1.00 93.12 185 ASN A C 1
ATOM 1458 O O . ASN A 1 185 ? -10.932 6.291 19.898 1.00 93.12 185 ASN A O 1
ATOM 1462 N N . LYS A 1 186 ? -9.650 5.694 21.638 1.00 94.31 186 LYS A N 1
ATOM 1463 C CA . LYS A 1 186 ? -10.455 4.541 22.073 1.00 94.31 186 LYS A CA 1
ATOM 1464 C C . LYS A 1 186 ? -10.653 3.510 20.959 1.00 94.31 186 LYS A C 1
ATOM 1466 O O . LYS A 1 186 ? -11.742 2.956 20.817 1.00 94.31 186 LYS A O 1
ATOM 1471 N N . VAL A 1 187 ? -9.620 3.278 20.154 1.00 96.75 187 VAL A N 1
ATOM 1472 C CA . VAL A 1 187 ? -9.651 2.275 19.089 1.00 96.75 187 VAL A CA 1
ATOM 1473 C C . VAL A 1 187 ? -9.915 0.894 19.688 1.00 96.75 187 VAL A C 1
ATOM 1475 O O . VAL A 1 187 ? -9.312 0.500 20.681 1.00 96.75 187 VAL A O 1
ATOM 1478 N N . THR A 1 188 ? -10.841 0.165 19.070 1.00 96.06 188 THR A N 1
ATOM 1479 C CA . THR A 1 188 ? -11.259 -1.190 19.475 1.00 96.06 188 THR A CA 1
ATOM 1480 C C . THR A 1 188 ? -10.859 -2.250 18.456 1.00 96.06 188 THR A C 1
ATOM 1482 O O . THR A 1 188 ? -10.716 -3.415 18.824 1.00 96.06 188 THR A O 1
ATOM 1485 N N . HIS A 1 189 ? -10.680 -1.844 17.195 1.00 95.88 189 HIS A N 1
ATOM 1486 C CA . HIS A 1 189 ? -10.319 -2.702 16.075 1.00 95.88 189 HIS A CA 1
ATOM 1487 C C . HIS A 1 189 ? -9.216 -2.035 15.249 1.00 95.88 189 HIS A C 1
ATOM 1489 O O . HIS A 1 189 ? -9.283 -0.831 14.999 1.00 95.88 189 HIS A O 1
ATOM 1495 N N . LEU A 1 190 ? -8.219 -2.804 14.822 1.00 96.75 190 LEU A N 1
ATOM 1496 C CA . LEU A 1 190 ? -7.149 -2.334 13.945 1.00 96.75 190 LEU A CA 1
ATOM 1497 C C . LEU A 1 190 ? -7.249 -2.998 12.584 1.00 96.75 190 LEU A C 1
ATOM 1499 O O . LEU A 1 190 ? -7.264 -4.220 12.493 1.00 96.75 190 LEU A O 1
ATOM 1503 N N . PHE A 1 191 ? -7.275 -2.183 11.540 1.00 96.38 191 PHE A N 1
ATOM 1504 C CA . PHE A 1 191 ? -7.237 -2.629 10.156 1.00 96.38 191 PHE A CA 1
ATOM 1505 C C . PHE A 1 191 ? -5.858 -2.323 9.563 1.00 96.38 191 PHE A C 1
ATOM 1507 O O . PHE A 1 191 ? -5.366 -1.203 9.713 1.00 96.38 191 PHE A O 1
ATOM 1514 N N . ILE A 1 192 ? -5.230 -3.308 8.919 1.00 97.31 192 ILE A N 1
ATOM 1515 C CA . ILE A 1 192 ? -3.907 -3.156 8.298 1.00 97.31 192 ILE A CA 1
ATOM 1516 C C . ILE A 1 192 ? -4.087 -3.006 6.787 1.00 97.31 192 ILE A C 1
ATOM 1518 O O . ILE A 1 192 ? -4.567 -3.925 6.141 1.00 97.31 192 ILE A O 1
ATOM 1522 N N . SER A 1 193 ? -3.688 -1.873 6.226 1.00 97.69 193 SER A N 1
ATOM 1523 C CA . SER A 1 193 ? -3.708 -1.627 4.784 1.00 97.69 193 SER A CA 1
ATOM 1524 C C . SER A 1 193 ? -2.283 -1.531 4.257 1.00 97.69 193 SER A C 1
ATOM 1526 O O . SER A 1 193 ? -1.460 -0.811 4.826 1.00 97.69 193 SER A O 1
ATOM 1528 N N . ILE A 1 194 ? -1.965 -2.279 3.206 1.00 96.69 194 ILE A N 1
ATOM 1529 C CA . ILE A 1 194 ? -0.643 -2.251 2.577 1.00 96.69 194 ILE A CA 1
ATOM 1530 C C . ILE A 1 194 ? -0.808 -1.848 1.122 1.00 96.69 194 ILE A C 1
ATOM 1532 O O . ILE A 1 194 ? -1.319 -2.633 0.322 1.00 96.69 194 ILE A O 1
ATOM 1536 N N . ASP A 1 195 ? -0.311 -0.665 0.784 1.00 93.81 195 ASP A N 1
ATOM 1537 C CA . ASP A 1 195 ? -0.022 -0.329 -0.599 1.00 93.81 195 ASP A CA 1
ATOM 1538 C C . ASP A 1 195 ? 1.342 -0.914 -0.963 1.00 93.81 195 ASP A C 1
ATOM 1540 O O . ASP A 1 195 ? 2.373 -0.632 -0.341 1.00 93.81 195 ASP A O 1
ATOM 1544 N N . VAL A 1 196 ? 1.351 -1.806 -1.949 1.00 89.94 196 VAL A N 1
ATOM 1545 C CA . VAL A 1 196 ? 2.586 -2.465 -2.364 1.00 89.94 196 VAL A CA 1
ATOM 1546 C C . VAL A 1 196 ? 3.519 -1.527 -3.128 1.00 89.94 196 VAL A C 1
ATOM 1548 O O . VAL A 1 196 ? 4.709 -1.832 -3.214 1.00 89.94 196 VAL A O 1
ATOM 1551 N N . ASP A 1 197 ? 3.024 -0.397 -3.643 1.00 83.81 197 ASP A N 1
ATOM 1552 C CA . ASP A 1 197 ? 3.858 0.623 -4.284 1.00 83.81 197 ASP A CA 1
ATOM 1553 C C . ASP A 1 197 ? 4.790 1.334 -3.279 1.00 83.81 197 ASP A C 1
ATOM 1555 O O . ASP A 1 197 ? 5.852 1.841 -3.656 1.00 83.81 197 ASP A O 1
ATOM 1559 N N . GLY A 1 198 ? 4.465 1.248 -1.982 1.00 87.00 198 GLY A N 1
ATOM 1560 C CA . GLY A 1 198 ? 5.295 1.702 -0.872 1.00 87.00 198 GLY A CA 1
ATOM 1561 C C . GLY A 1 198 ? 6.508 0.814 -0.586 1.00 87.00 198 GLY A C 1
ATOM 1562 O O . GLY A 1 198 ? 7.364 1.185 0.224 1.00 87.00 198 GLY A O 1
ATOM 1563 N N . LEU A 1 199 ? 6.612 -0.358 -1.222 1.00 89.44 199 LEU A N 1
ATOM 1564 C CA . LEU A 1 199 ? 7.741 -1.273 -1.058 1.00 89.44 199 LEU A CA 1
ATOM 1565 C C . LEU A 1 199 ? 8.973 -0.828 -1.859 1.00 89.44 199 LEU A C 1
ATOM 1567 O O . LEU A 1 199 ? 8.885 -0.109 -2.851 1.00 89.44 199 LEU A O 1
ATOM 1571 N N . ASP A 1 200 ? 10.158 -1.301 -1.466 1.00 86.12 200 ASP A N 1
ATOM 1572 C CA . ASP A 1 200 ? 11.393 -1.050 -2.222 1.00 86.12 200 ASP A CA 1
ATOM 1573 C C . ASP A 1 200 ? 11.421 -1.811 -3.562 1.00 86.12 200 ASP A C 1
ATOM 1575 O O . ASP A 1 200 ? 11.971 -2.911 -3.696 1.00 86.12 200 ASP A O 1
ATOM 1579 N N . THR A 1 201 ? 10.824 -1.203 -4.585 1.00 75.94 201 THR A N 1
ATOM 1580 C CA . THR A 1 201 ? 10.735 -1.772 -5.933 1.00 75.94 201 THR A CA 1
ATOM 1581 C C . THR A 1 201 ? 12.072 -1.776 -6.676 1.00 75.94 201 THR A C 1
ATOM 1583 O O . THR A 1 201 ? 12.292 -2.640 -7.531 1.00 75.94 201 THR A O 1
ATOM 1586 N N . GLN A 1 202 ? 12.994 -0.866 -6.343 1.00 72.50 202 GLN A N 1
ATOM 1587 C CA . GLN A 1 202 ? 14.261 -0.714 -7.061 1.00 72.50 202 GLN A CA 1
ATOM 1588 C C . GLN A 1 202 ? 15.207 -1.878 -6.776 1.00 72.50 202 GLN A C 1
ATOM 1590 O O . GLN A 1 202 ? 15.743 -2.476 -7.722 1.00 72.50 202 GLN A O 1
ATOM 1595 N N . LEU A 1 203 ? 15.380 -2.222 -5.495 1.00 78.38 203 LEU A N 1
ATOM 1596 C CA . LEU A 1 203 ? 16.246 -3.325 -5.077 1.00 78.38 203 LEU A CA 1
ATOM 1597 C C . LEU A 1 203 ? 15.587 -4.686 -5.302 1.00 78.38 203 LEU A C 1
ATOM 1599 O O . LEU A 1 203 ? 16.235 -5.612 -5.794 1.00 78.38 203 LEU A O 1
ATOM 1603 N N . GLN A 1 204 ? 14.299 -4.814 -4.978 1.00 82.06 204 GLN A N 1
ATOM 1604 C CA . GLN A 1 204 ? 13.624 -6.115 -4.995 1.00 82.06 204 GLN A CA 1
ATOM 1605 C C . GLN A 1 204 ? 13.107 -6.515 -6.382 1.00 82.06 204 GLN A C 1
ATOM 1607 O O . GLN A 1 204 ? 12.874 -7.700 -6.639 1.00 82.06 204 GLN A O 1
ATOM 1612 N N . LYS A 1 205 ? 13.022 -5.553 -7.313 1.00 83.19 205 LYS A N 1
ATOM 1613 C CA . LYS A 1 205 ? 12.518 -5.736 -8.680 1.00 83.19 205 LYS A CA 1
ATOM 1614 C C . LYS A 1 205 ? 11.057 -6.200 -8.732 1.00 83.19 205 LYS A C 1
ATOM 1616 O O . LYS A 1 205 ? 10.705 -7.059 -9.538 1.00 83.19 205 LYS A O 1
ATOM 1621 N N . TYR A 1 206 ? 10.208 -5.656 -7.868 1.00 85.88 206 TYR A N 1
ATOM 1622 C CA . TYR A 1 206 ? 8.766 -5.879 -7.955 1.00 85.88 206 TYR A CA 1
ATOM 1623 C C . TYR A 1 206 ? 8.194 -5.208 -9.206 1.00 85.88 206 TYR A C 1
ATOM 1625 O O . TYR A 1 206 ? 8.621 -4.114 -9.573 1.00 85.88 206 TYR A O 1
ATOM 1633 N N . THR A 1 207 ? 7.260 -5.880 -9.879 1.00 80.81 207 THR A N 1
ATOM 1634 C CA . THR A 1 207 ? 6.789 -5.462 -11.216 1.00 80.81 207 THR A CA 1
ATOM 1635 C C . THR A 1 207 ? 5.273 -5.434 -11.367 1.00 80.81 207 THR A C 1
ATOM 1637 O O . THR A 1 207 ? 4.772 -4.704 -12.221 1.00 80.81 207 THR A O 1
ATOM 1640 N N . ALA A 1 208 ? 4.536 -6.156 -10.517 1.00 82.69 208 ALA A N 1
ATOM 1641 C CA . ALA A 1 208 ? 3.076 -6.147 -10.523 1.00 82.69 208 ALA A CA 1
ATOM 1642 C C . ALA A 1 208 ? 2.484 -5.129 -9.537 1.00 82.69 208 ALA A C 1
ATOM 1644 O O . ALA A 1 208 ? 1.715 -5.481 -8.642 1.00 82.69 208 ALA A O 1
ATOM 1645 N N . MET A 1 209 ? 2.889 -3.873 -9.692 1.00 82.56 209 MET A N 1
ATOM 1646 C CA . MET A 1 209 ? 2.409 -2.748 -8.896 1.00 82.56 209 MET A CA 1
ATOM 1647 C C . MET A 1 209 ? 2.602 -1.430 -9.630 1.00 82.56 209 MET A C 1
ATOM 1649 O O . MET A 1 209 ? 3.397 -1.343 -10.577 1.00 82.56 209 MET A O 1
ATOM 1653 N N . GLU A 1 210 ? 1.893 -0.400 -9.180 1.00 75.00 210 GLU A N 1
ATOM 1654 C CA . GLU A 1 210 ? 2.084 0.940 -9.710 1.00 75.00 210 GLU A CA 1
ATOM 1655 C C . GLU A 1 210 ? 3.495 1.481 -9.431 1.00 75.00 210 GLU A C 1
ATOM 1657 O O . GLU A 1 210 ? 4.232 1.002 -8.572 1.00 75.00 210 GLU A O 1
ATOM 1662 N N . TYR A 1 211 ? 3.908 2.445 -10.256 1.00 74.00 211 TYR A N 1
ATOM 1663 C CA . TYR A 1 211 ? 5.164 3.194 -10.129 1.00 74.00 211 TYR A CA 1
ATOM 1664 C C . TYR A 1 211 ? 6.470 2.377 -10.077 1.00 74.00 211 TYR A C 1
ATOM 1666 O O . TYR A 1 211 ? 7.537 2.941 -9.827 1.00 74.00 211 TYR A O 1
ATOM 1674 N N . CYS A 1 212 ? 6.443 1.083 -10.407 1.00 79.12 212 CYS A N 1
ATOM 1675 C CA . CYS A 1 212 ? 7.657 0.287 -10.564 1.00 79.12 212 CYS A CA 1
ATOM 1676 C C . CYS A 1 212 ? 8.426 0.662 -11.845 1.00 79.12 212 CYS A C 1
ATOM 1678 O O . CYS A 1 212 ? 7.838 1.047 -12.861 1.00 79.12 212 CYS A O 1
ATOM 1680 N N . GLU A 1 213 ? 9.752 0.478 -11.844 1.00 78.56 213 GLU A N 1
ATOM 1681 C CA . GLU A 1 213 ? 10.613 0.766 -13.008 1.00 78.56 213 GLU A CA 1
ATOM 1682 C C . GLU A 1 213 ? 10.196 -0.004 -14.272 1.00 78.56 213 GLU A C 1
ATOM 1684 O O . GLU A 1 213 ? 10.378 0.474 -15.394 1.00 78.56 213 GLU A O 1
ATOM 1689 N N . PHE A 1 214 ? 9.584 -1.181 -14.102 1.00 79.62 214 PHE A N 1
ATOM 1690 C CA . PHE A 1 214 ? 9.088 -2.005 -15.203 1.00 79.62 214 PHE A CA 1
ATOM 1691 C C . PHE A 1 214 ? 7.961 -1.329 -16.002 1.00 79.62 214 PHE A C 1
ATOM 1693 O O . PHE A 1 214 ? 7.771 -1.630 -17.183 1.00 79.62 214 PHE A O 1
ATOM 1700 N N . SER A 1 215 ? 7.268 -0.351 -15.410 1.00 78.38 215 SER A N 1
ATOM 1701 C CA . SER A 1 215 ? 6.223 0.438 -16.074 1.00 78.38 215 SER A CA 1
ATOM 1702 C C . SER A 1 215 ? 6.722 1.131 -17.347 1.00 78.38 215 SER A C 1
ATOM 1704 O O . SER A 1 215 ? 5.956 1.297 -18.294 1.00 78.38 215 SER A O 1
ATOM 1706 N N . VAL A 1 216 ? 8.016 1.473 -17.421 1.00 78.25 216 VAL A N 1
ATOM 1707 C CA . VAL A 1 216 ? 8.633 2.032 -18.636 1.00 78.25 216 VAL A CA 1
ATOM 1708 C C . VAL A 1 216 ? 8.539 1.040 -19.799 1.00 78.25 216 VAL A C 1
ATOM 1710 O O . VAL A 1 216 ? 8.130 1.415 -20.897 1.00 78.25 216 VAL A O 1
ATOM 1713 N N . LEU A 1 217 ? 8.861 -0.237 -19.562 1.00 77.69 217 LEU A N 1
ATOM 1714 C CA . LEU A 1 217 ? 8.770 -1.286 -20.584 1.00 77.69 217 LEU A CA 1
ATOM 1715 C C . LEU A 1 217 ? 7.314 -1.582 -20.954 1.00 77.69 217 LEU A C 1
ATOM 1717 O O . LEU A 1 217 ? 7.008 -1.765 -22.131 1.00 77.69 217 LEU A O 1
ATOM 1721 N N . LYS A 1 218 ? 6.409 -1.555 -19.966 1.00 75.06 218 LYS A N 1
ATOM 1722 C CA . LYS A 1 218 ? 4.958 -1.657 -20.181 1.00 75.06 218 LYS A CA 1
ATOM 1723 C C . LYS A 1 218 ? 4.454 -0.590 -21.150 1.00 75.06 218 LYS A C 1
ATOM 1725 O O . LYS A 1 218 ? 3.781 -0.917 -22.121 1.00 75.06 218 LYS A O 1
ATOM 1730 N N . ASN A 1 219 ? 4.830 0.668 -20.940 1.00 74.81 219 ASN A N 1
ATOM 1731 C CA . ASN A 1 219 ? 4.405 1.776 -21.797 1.00 74.81 219 ASN A CA 1
ATOM 1732 C C . ASN A 1 219 ? 4.890 1.626 -23.248 1.00 74.81 219 ASN A C 1
ATOM 1734 O O . ASN A 1 219 ? 4.171 2.006 -24.175 1.00 74.81 219 ASN A O 1
ATOM 1738 N N . LEU A 1 220 ? 6.073 1.037 -23.460 1.00 73.88 220 LEU A N 1
ATOM 1739 C CA . LEU A 1 220 ? 6.605 0.772 -24.800 1.00 73.88 220 LEU A CA 1
ATOM 1740 C C . LEU A 1 220 ? 5.825 -0.313 -25.552 1.00 73.88 220 LEU A C 1
ATOM 1742 O O . LEU A 1 220 ? 5.749 -0.253 -26.776 1.00 73.88 220 LEU A O 1
ATOM 1746 N N . ASP A 1 221 ? 5.229 -1.289 -24.865 1.00 71.88 221 ASP A N 1
ATOM 1747 C CA . ASP A 1 221 ? 4.424 -2.342 -25.505 1.00 71.88 221 ASP A CA 1
ATOM 1748 C C . ASP A 1 221 ? 3.159 -1.796 -26.185 1.00 71.88 221 ASP A C 1
ATOM 1750 O O . ASP A 1 221 ? 2.758 -2.262 -27.253 1.00 71.88 221 ASP A O 1
ATOM 1754 N N . TYR A 1 222 ? 2.561 -0.759 -25.592 1.00 65.50 222 TYR A N 1
ATOM 1755 C CA . TYR A 1 222 ? 1.286 -0.187 -26.031 1.00 65.50 222 TYR A CA 1
ATOM 1756 C C . TYR A 1 222 ? 1.400 0.876 -27.130 1.00 65.50 222 TYR A C 1
ATOM 1758 O O . TYR A 1 222 ? 0.386 1.249 -27.718 1.00 65.50 222 TYR A O 1
ATOM 1766 N N . THR A 1 223 ? 2.595 1.402 -27.404 1.00 66.00 223 THR A N 1
ATOM 1767 C CA . THR A 1 223 ? 2.738 2.680 -28.128 1.00 66.00 223 THR A CA 1
ATOM 1768 C C . THR A 1 223 ? 3.409 2.588 -29.496 1.00 66.00 223 THR A C 1
ATOM 1770 O O . THR A 1 223 ? 3.320 3.546 -30.263 1.00 66.00 223 THR A O 1
ATOM 1773 N N . LEU A 1 224 ? 4.052 1.470 -29.852 1.00 66.12 224 LEU A N 1
ATOM 1774 C CA . LEU A 1 224 ? 4.939 1.420 -31.021 1.00 66.12 224 LEU A CA 1
ATOM 1775 C C . LEU A 1 224 ? 4.336 0.667 -32.225 1.00 66.12 224 LEU A C 1
ATOM 1777 O O . LEU A 1 224 ? 4.312 -0.564 -32.241 1.00 66.12 224 LEU A O 1
ATOM 1781 N N . PRO A 1 225 ? 3.890 1.374 -33.282 1.00 64.94 225 PRO A N 1
ATOM 1782 C CA . PRO A 1 225 ? 3.620 0.765 -34.583 1.00 64.94 225 PRO A CA 1
ATOM 1783 C C . PRO A 1 225 ? 4.906 0.350 -35.324 1.00 64.94 225 PRO A C 1
ATOM 1785 O O . PRO A 1 225 ? 5.942 1.000 -35.230 1.00 64.94 225 PRO A O 1
ATOM 1788 N N . GLY A 1 226 ? 4.825 -0.692 -36.159 1.00 63.19 226 GLY A N 1
ATOM 1789 C CA . GLY A 1 226 ? 5.985 -1.268 -36.862 1.00 63.19 226 GLY A CA 1
ATOM 1790 C C . GLY A 1 226 ? 6.709 -0.370 -37.885 1.00 63.19 226 GLY A C 1
ATOM 1791 O O . GLY A 1 226 ? 7.774 -0.754 -38.350 1.00 63.19 226 GLY A O 1
ATOM 1792 N N . ASN A 1 227 ? 6.182 0.818 -38.221 1.00 64.31 227 ASN A N 1
ATOM 1793 C CA . ASN A 1 227 ? 6.735 1.738 -39.235 1.00 64.31 227 ASN A CA 1
ATOM 1794 C C . ASN A 1 227 ? 7.008 3.143 -38.660 1.00 64.31 227 ASN A C 1
ATOM 1796 O O . ASN A 1 227 ? 6.456 4.145 -39.124 1.00 64.31 227 ASN A O 1
ATOM 1800 N N . LEU A 1 228 ? 7.821 3.220 -37.610 1.00 73.31 228 LEU A N 1
ATOM 1801 C CA . LEU A 1 228 ? 8.041 4.447 -36.845 1.00 73.31 228 LEU A CA 1
ATOM 1802 C C . LEU A 1 228 ? 9.147 5.342 -37.433 1.00 73.31 228 LEU A C 1
ATOM 1804 O O . LEU A 1 228 ? 10.196 4.858 -37.848 1.00 73.31 228 LEU A O 1
ATOM 1808 N N . LYS A 1 229 ? 8.930 6.665 -37.442 1.00 74.19 229 LYS A N 1
ATOM 1809 C CA . LYS A 1 229 ? 9.962 7.663 -37.791 1.00 74.19 229 LYS A CA 1
ATOM 1810 C C . LYS A 1 229 ? 10.790 8.031 -36.555 1.00 74.19 229 LYS A C 1
ATOM 1812 O O . LYS A 1 229 ? 10.236 8.111 -35.464 1.00 74.19 229 LYS A O 1
ATOM 1817 N N . GLU A 1 230 ? 12.070 8.364 -36.734 1.00 68.00 230 GLU A N 1
ATOM 1818 C CA . GLU A 1 230 ? 13.015 8.694 -35.646 1.00 68.00 230 GLU A CA 1
ATOM 1819 C C . GLU A 1 230 ? 12.496 9.761 -34.664 1.00 68.00 230 GLU A C 1
ATOM 1821 O O . GLU A 1 230 ? 12.480 9.532 -33.457 1.00 68.00 230 GLU A O 1
ATOM 1826 N N . LYS A 1 231 ? 12.002 10.907 -35.155 1.00 70.94 231 LYS A N 1
ATOM 1827 C CA . LYS A 1 231 ? 11.464 11.973 -34.286 1.00 70.94 231 LYS A CA 1
ATOM 1828 C C . LYS A 1 231 ? 10.306 11.477 -33.408 1.00 70.94 231 LYS A C 1
ATOM 1830 O O . LYS A 1 231 ? 10.242 11.787 -32.224 1.00 70.94 231 LYS A O 1
ATOM 1835 N N . THR A 1 232 ? 9.413 10.678 -33.988 1.00 77.12 232 THR A N 1
ATOM 1836 C CA . THR A 1 232 ? 8.283 10.073 -33.272 1.00 77.12 232 THR A CA 1
ATOM 1837 C C . THR A 1 232 ? 8.767 9.034 -32.257 1.00 77.12 232 THR A C 1
ATOM 1839 O O . THR A 1 232 ? 8.201 8.927 -31.177 1.00 77.12 232 THR A O 1
ATOM 1842 N N . ALA A 1 233 ? 9.847 8.308 -32.559 1.00 72.38 233 ALA A N 1
ATOM 1843 C CA . ALA A 1 233 ? 10.450 7.348 -31.639 1.00 72.38 233 ALA A CA 1
ATOM 1844 C C . ALA A 1 233 ? 11.046 8.041 -30.407 1.00 72.38 233 ALA A C 1
ATOM 1846 O O . ALA A 1 233 ? 10.811 7.599 -29.287 1.00 72.38 233 ALA A O 1
ATOM 1847 N N . GLN A 1 234 ? 11.752 9.159 -30.598 1.00 73.25 234 GLN A N 1
ATOM 1848 C CA . GLN A 1 234 ? 12.292 9.958 -29.493 1.00 73.25 234 GLN A CA 1
ATOM 1849 C C . GLN A 1 234 ? 11.190 10.469 -28.556 1.00 73.25 234 GLN A C 1
ATOM 1851 O O . GLN A 1 234 ? 11.339 10.403 -27.337 1.00 73.25 234 GLN A O 1
ATOM 1856 N N . GLU A 1 235 ? 10.077 10.946 -29.116 1.00 77.56 235 GLU A N 1
ATOM 1857 C CA . GLU A 1 235 ? 8.923 11.407 -28.338 1.00 77.56 235 GLU A CA 1
ATOM 1858 C C . GLU A 1 235 ? 8.292 10.259 -27.535 1.00 77.56 235 GLU A C 1
ATOM 1860 O O . GLU A 1 235 ? 8.120 10.405 -26.329 1.00 77.56 235 GLU A O 1
ATOM 1865 N N . ILE A 1 236 ? 8.059 9.092 -28.150 1.00 75.44 236 ILE A N 1
ATOM 1866 C CA . ILE A 1 236 ? 7.485 7.921 -27.462 1.00 75.44 236 ILE A CA 1
ATOM 1867 C C . ILE A 1 236 ? 8.383 7.427 -26.325 1.00 75.44 236 ILE A C 1
ATOM 1869 O O . ILE A 1 236 ? 7.896 7.165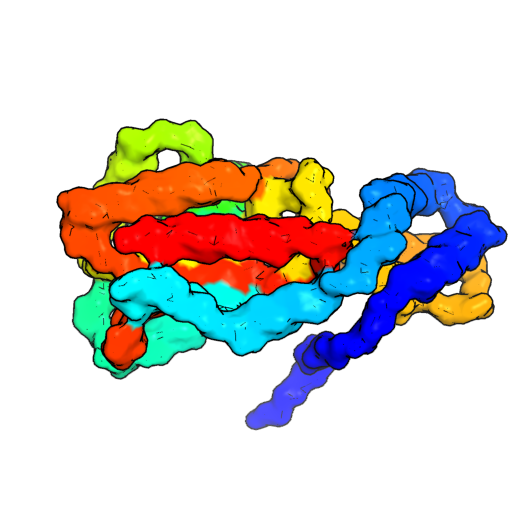 -25.229 1.00 75.44 236 ILE A O 1
ATOM 1873 N N . VAL A 1 237 ? 9.694 7.307 -26.557 1.00 74.44 237 VAL A N 1
ATOM 1874 C CA . VAL A 1 237 ? 10.636 6.843 -25.527 1.00 74.44 237 VAL A CA 1
ATOM 1875 C C . VAL A 1 237 ? 10.675 7.831 -24.362 1.00 74.44 237 VAL A C 1
ATOM 1877 O O . VAL A 1 237 ? 10.602 7.421 -23.203 1.00 74.44 237 VAL A O 1
ATOM 1880 N N . ARG A 1 238 ? 10.737 9.136 -24.645 1.00 76.94 238 ARG A N 1
ATOM 1881 C CA . ARG A 1 238 ? 10.695 10.161 -23.600 1.00 76.94 238 ARG A CA 1
ATOM 1882 C C . ARG A 1 238 ? 9.390 10.083 -22.809 1.00 76.94 238 ARG A C 1
ATOM 1884 O O . ARG A 1 238 ? 9.426 10.118 -21.585 1.00 76.94 238 ARG A O 1
ATOM 1891 N N . ASP A 1 239 ? 8.256 9.950 -23.480 1.00 76.69 239 ASP A N 1
ATOM 1892 C CA . ASP A 1 239 ? 6.954 9.920 -22.817 1.00 76.69 239 ASP A CA 1
ATOM 1893 C C . ASP A 1 239 ? 6.743 8.604 -22.030 1.00 76.69 239 ASP A C 1
ATOM 1895 O O . ASP A 1 239 ? 6.057 8.602 -21.010 1.00 76.69 239 ASP A O 1
ATOM 1899 N N . ALA A 1 240 ? 7.402 7.503 -22.417 1.00 75.31 240 ALA A N 1
ATOM 1900 C CA . ALA A 1 240 ? 7.433 6.257 -21.647 1.00 75.31 240 ALA A CA 1
ATOM 1901 C C . ALA A 1 240 ? 8.288 6.358 -20.368 1.00 75.31 240 ALA A C 1
ATOM 1903 O O . ALA A 1 240 ? 7.925 5.780 -19.341 1.00 75.31 240 ALA A O 1
ATOM 1904 N N . VAL A 1 241 ? 9.415 7.081 -20.419 1.00 73.38 241 VAL A N 1
ATOM 1905 C CA . VAL A 1 241 ? 10.338 7.272 -19.281 1.00 73.38 241 VAL A CA 1
ATOM 1906 C C . VAL A 1 241 ? 9.859 8.368 -18.323 1.00 73.38 241 VAL A C 1
ATOM 1908 O O . VAL A 1 241 ? 10.052 8.256 -17.108 1.00 73.38 241 VAL A O 1
ATOM 1911 N N . TRP A 1 242 ? 9.218 9.406 -18.858 1.00 76.06 242 TRP A N 1
ATOM 1912 C CA . TRP A 1 242 ? 8.641 10.529 -18.121 1.00 76.06 242 TRP A CA 1
ATOM 1913 C C . TRP A 1 242 ? 7.164 10.698 -18.495 1.00 76.06 242 TRP A C 1
ATOM 1915 O O . TRP A 1 242 ? 6.808 11.682 -19.153 1.00 76.06 242 TRP A O 1
ATOM 1925 N N . PRO A 1 243 ? 6.293 9.759 -18.079 1.00 69.44 243 PRO A N 1
ATOM 1926 C CA . PRO A 1 243 ? 4.862 9.899 -18.284 1.00 69.44 243 PRO A CA 1
ATOM 1927 C C . PRO A 1 243 ? 4.398 11.195 -17.627 1.00 69.44 243 PRO A C 1
ATOM 1929 O O . PRO A 1 243 ? 4.794 11.505 -16.500 1.00 69.44 243 PRO A O 1
ATOM 1932 N N . LYS A 1 244 ? 3.587 11.971 -18.346 1.00 70.00 244 LYS A N 1
ATOM 1933 C CA . LYS A 1 244 ? 3.072 13.254 -17.870 1.00 70.00 244 LYS A CA 1
ATOM 1934 C C . LYS A 1 244 ? 1.617 13.125 -17.442 1.00 70.00 244 LYS A C 1
ATOM 1936 O O . LYS A 1 244 ? 0.830 12.453 -18.104 1.00 70.00 244 LYS A O 1
ATOM 1941 N N . ASN A 1 245 ? 1.266 13.803 -16.360 1.00 62.91 245 ASN A N 1
ATOM 1942 C CA . ASN A 1 245 ? -0.110 14.093 -15.991 1.00 62.91 245 ASN A CA 1
ATOM 1943 C C . ASN A 1 245 ? -0.764 15.009 -17.048 1.00 62.91 245 ASN A C 1
ATOM 1945 O O . ASN A 1 245 ? -0.052 15.665 -17.817 1.00 62.91 245 ASN A O 1
ATOM 1949 N N . PRO A 1 246 ? -2.108 15.108 -17.082 1.00 63.84 246 PRO A N 1
ATOM 1950 C CA . PRO A 1 246 ? -2.814 16.029 -17.979 1.00 63.84 246 PRO A CA 1
ATOM 1951 C C . PRO A 1 246 ? -2.378 17.498 -17.839 1.00 63.84 246 PRO A C 1
ATOM 1953 O O . PRO A 1 246 ? -2.465 18.258 -18.799 1.00 63.84 246 PRO A O 1
ATOM 1956 N N . ASP A 1 247 ? -1.878 17.889 -16.665 1.00 63.84 247 ASP A N 1
ATOM 1957 C CA . ASP A 1 247 ? -1.331 19.222 -16.377 1.00 63.84 247 ASP A CA 1
ATOM 1958 C C . ASP A 1 247 ? 0.138 19.410 -16.822 1.00 63.84 247 ASP A C 1
ATOM 1960 O O . ASP A 1 247 ? 0.703 20.494 -16.677 1.00 63.84 247 ASP A O 1
ATOM 1964 N N . GLY A 1 248 ? 0.763 18.371 -17.386 1.00 63.53 248 GLY A N 1
ATOM 1965 C CA . GLY A 1 248 ? 2.136 18.378 -17.886 1.00 63.53 248 GLY A CA 1
ATOM 1966 C C . GLY A 1 248 ? 3.213 18.008 -16.860 1.00 63.53 248 GLY A C 1
ATOM 1967 O O . GLY A 1 248 ? 4.385 17.933 -17.242 1.00 63.53 248 GLY A O 1
ATOM 1968 N N . THR A 1 249 ? 2.855 17.750 -15.598 1.00 62.88 249 THR A N 1
ATOM 1969 C CA . THR A 1 249 ? 3.801 17.327 -14.548 1.00 62.88 249 THR A CA 1
ATOM 1970 C C . THR A 1 249 ? 4.230 15.867 -14.723 1.00 62.88 249 THR A C 1
ATOM 1972 O O . THR A 1 249 ? 3.470 15.046 -15.225 1.00 62.88 249 THR A O 1
ATOM 1975 N N . VAL A 1 250 ? 5.467 15.520 -14.352 1.00 63.12 250 VAL A N 1
ATOM 1976 C CA . VAL A 1 250 ? 5.979 14.141 -14.475 1.00 63.12 250 VAL A CA 1
ATOM 1977 C C . VAL A 1 250 ? 5.378 13.257 -13.378 1.00 63.12 250 VAL A C 1
ATOM 1979 O O . VAL A 1 250 ? 5.412 13.618 -12.206 1.00 63.12 250 VAL A O 1
ATOM 1982 N N . ARG A 1 251 ? 4.864 12.084 -13.760 1.00 60.69 251 ARG A N 1
ATOM 1983 C CA . ARG A 1 251 ? 4.149 11.131 -12.894 1.00 60.69 251 ARG A CA 1
ATOM 1984 C C . ARG A 1 251 ? 5.062 10.115 -12.184 1.00 60.69 251 ARG A C 1
ATOM 1986 O O . ARG A 1 251 ? 4.609 9.420 -11.283 1.00 60.69 251 ARG A O 1
ATOM 1993 N N . ASN A 1 252 ? 6.333 9.993 -12.570 1.00 58.97 252 ASN A N 1
ATOM 1994 C CA . ASN A 1 252 ? 7.184 8.905 -12.076 1.00 58.97 252 ASN A CA 1
ATOM 1995 C C . ASN A 1 252 ? 7.804 9.186 -10.703 1.00 58.97 252 ASN A C 1
ATOM 1997 O O . ASN A 1 252 ? 8.604 10.104 -10.543 1.00 58.97 252 ASN A O 1
ATOM 2001 N N . LEU A 1 253 ? 7.499 8.306 -9.745 1.00 52.56 253 LEU A N 1
ATOM 2002 C CA . LEU A 1 253 ? 8.045 8.337 -8.389 1.00 52.56 253 LEU A CA 1
ATOM 2003 C C . LEU A 1 253 ? 9.435 7.710 -8.250 1.00 52.56 253 LEU A C 1
ATOM 2005 O O . LEU A 1 253 ? 10.008 7.727 -7.162 1.00 52.56 253 LEU A O 1
ATOM 2009 N N . LYS A 1 254 ? 9.996 7.177 -9.341 1.00 53.00 254 LYS A N 1
ATOM 2010 C CA . LYS A 1 254 ? 11.305 6.505 -9.348 1.00 53.00 254 LYS A CA 1
ATOM 2011 C C . LYS A 1 254 ? 12.428 7.345 -8.718 1.00 53.00 254 LYS A C 1
ATOM 2013 O O . LYS A 1 254 ? 13.400 6.787 -8.225 1.00 53.00 254 LYS A O 1
ATOM 2018 N N . ASP A 1 255 ? 12.281 8.668 -8.720 1.00 51.75 255 ASP A N 1
ATOM 2019 C CA . ASP A 1 255 ? 13.286 9.606 -8.224 1.00 51.75 255 ASP A CA 1
ATOM 2020 C C . ASP A 1 255 ? 13.147 9.910 -6.714 1.00 51.75 255 ASP A C 1
ATOM 2022 O O . ASP A 1 255 ? 13.998 10.603 -6.159 1.00 51.75 255 ASP A O 1
ATOM 2026 N N . PHE A 1 256 ? 12.120 9.393 -6.019 1.00 54.28 256 PHE A N 1
ATOM 2027 C CA . PHE A 1 256 ? 11.860 9.722 -4.605 1.00 54.28 256 PHE A CA 1
ATOM 2028 C C . PHE A 1 256 ? 12.448 8.759 -3.565 1.00 54.28 256 PHE A C 1
ATOM 2030 O O . PHE A 1 256 ? 12.327 9.051 -2.381 1.00 54.28 256 PHE A O 1
ATOM 2037 N N . GLY A 1 257 ? 13.167 7.713 -3.987 1.00 51.66 257 GLY A N 1
ATOM 2038 C CA . GLY A 1 257 ? 14.154 7.007 -3.157 1.00 51.66 257 GLY A CA 1
ATOM 2039 C C . GLY A 1 257 ? 13.621 6.187 -1.967 1.00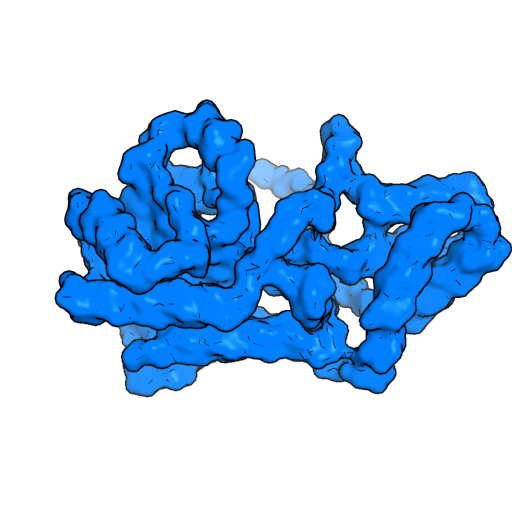 51.66 257 GLY A C 1
ATOM 2040 O O . GLY A 1 257 ? 13.109 6.724 -0.995 1.00 51.66 257 GLY A O 1
ATOM 2041 N N . ILE A 1 258 ? 13.904 4.881 -2.026 1.00 63.59 258 ILE A N 1
ATOM 2042 C CA . ILE A 1 258 ? 13.844 3.857 -0.963 1.00 63.59 258 ILE A CA 1
ATOM 2043 C C . ILE A 1 258 ? 12.455 3.669 -0.328 1.00 63.59 258 ILE A C 1
ATOM 2045 O O . ILE A 1 258 ? 12.136 4.234 0.718 1.00 63.59 258 ILE A O 1
ATOM 2049 N N . GLY A 1 259 ? 11.651 2.804 -0.953 1.00 79.50 259 GLY A N 1
ATOM 2050 C CA . GLY A 1 259 ? 10.467 2.223 -0.319 1.00 79.50 259 GLY A CA 1
ATOM 2051 C C . GLY A 1 259 ? 10.828 1.337 0.880 1.00 79.50 259 GLY A C 1
ATOM 2052 O O . GLY A 1 259 ? 11.997 1.109 1.194 1.00 79.50 259 GLY A O 1
ATOM 2053 N N . ILE A 1 260 ? 9.823 0.822 1.577 1.00 89.19 260 ILE A N 1
ATOM 2054 C CA . ILE A 1 260 ? 10.027 -0.014 2.763 1.00 89.19 260 ILE A CA 1
ATOM 2055 C C . ILE A 1 260 ? 10.400 -1.441 2.331 1.00 89.19 260 ILE A C 1
ATOM 2057 O O . ILE A 1 260 ? 9.823 -2.001 1.395 1.00 89.19 260 ILE A O 1
ATOM 2061 N N . SER A 1 261 ? 11.361 -2.068 3.013 1.00 91.69 261 SER A N 1
ATOM 2062 C CA . SER A 1 261 ? 11.662 -3.482 2.773 1.00 91.69 261 SER A CA 1
ATOM 2063 C C . SER A 1 261 ? 10.525 -4.375 3.284 1.00 91.69 261 SER A C 1
ATOM 2065 O O . SER A 1 261 ? 9.872 -4.068 4.282 1.00 91.69 261 SER A O 1
ATOM 2067 N N . THR A 1 262 ? 10.295 -5.528 2.655 1.00 92.69 262 THR A N 1
ATOM 2068 C CA . THR A 1 262 ? 9.284 -6.486 3.141 1.00 92.69 262 THR A CA 1
ATOM 2069 C C . THR A 1 262 ? 9.573 -6.961 4.564 1.00 92.69 262 THR A C 1
ATOM 2071 O O . THR A 1 262 ? 8.640 -7.203 5.323 1.00 92.69 262 THR A O 1
ATOM 2074 N N . GLU A 1 263 ? 10.843 -7.047 4.963 1.00 93.50 263 GLU A N 1
ATOM 2075 C CA . GLU A 1 263 ? 11.218 -7.415 6.329 1.00 93.50 263 GLU A CA 1
ATOM 2076 C C . GLU A 1 263 ? 10.842 -6.326 7.343 1.00 93.50 263 GLU A C 1
ATOM 2078 O O . GLU A 1 263 ? 10.295 -6.632 8.403 1.00 93.50 263 GLU A O 1
ATOM 2083 N N . ASP A 1 264 ? 11.035 -5.051 7.001 1.00 94.81 264 ASP A N 1
ATOM 2084 C CA . ASP A 1 264 ? 10.603 -3.938 7.849 1.00 94.81 264 ASP A CA 1
ATOM 2085 C C . ASP A 1 264 ? 9.079 -3.864 7.959 1.00 94.81 264 ASP A C 1
ATOM 2087 O O . ASP A 1 264 ? 8.558 -3.670 9.059 1.00 94.81 264 ASP A O 1
ATOM 2091 N N . VAL A 1 265 ? 8.350 -4.091 6.859 1.00 95.81 265 VAL A N 1
ATOM 2092 C CA . VAL A 1 265 ? 6.883 -4.199 6.890 1.00 95.81 265 VAL A CA 1
ATOM 2093 C C . VAL A 1 265 ? 6.454 -5.310 7.851 1.00 95.81 265 VAL A C 1
ATOM 2095 O O . VAL A 1 265 ? 5.620 -5.088 8.730 1.00 95.81 265 VAL A O 1
ATOM 2098 N N . ARG A 1 266 ? 7.061 -6.499 7.757 1.00 95.88 266 ARG A N 1
ATOM 2099 C CA . ARG A 1 266 ? 6.746 -7.622 8.656 1.00 95.88 266 ARG A CA 1
ATOM 2100 C C . ARG A 1 266 ? 7.057 -7.319 10.112 1.00 95.88 266 ARG A C 1
ATOM 2102 O O . ARG A 1 266 ? 6.287 -7.700 11.000 1.00 95.88 266 ARG A O 1
ATOM 2109 N N . ARG A 1 267 ? 8.167 -6.625 10.365 1.00 96.31 267 ARG A N 1
ATOM 2110 C CA . ARG A 1 267 ? 8.548 -6.164 11.699 1.00 96.31 267 ARG A CA 1
ATOM 2111 C C . ARG A 1 267 ? 7.496 -5.215 12.266 1.00 96.31 267 ARG A C 1
ATOM 2113 O O . ARG A 1 267 ? 7.070 -5.410 13.402 1.00 96.31 267 ARG A O 1
ATOM 2120 N N . VAL A 1 268 ? 7.047 -4.232 11.483 1.00 97.00 268 VAL A N 1
ATOM 2121 C CA . VAL A 1 268 ? 5.986 -3.292 11.880 1.00 97.00 268 VAL A CA 1
ATOM 2122 C C . VAL A 1 268 ? 4.690 -4.041 12.194 1.00 97.00 268 VAL A C 1
ATOM 2124 O O . VAL A 1 268 ? 4.134 -3.845 13.275 1.00 97.00 268 VAL A O 1
ATOM 2127 N N . ILE A 1 269 ? 4.253 -4.952 11.317 1.00 96.12 269 ILE A N 1
ATOM 2128 C CA . ILE A 1 269 ? 3.048 -5.771 11.534 1.00 96.12 269 ILE A CA 1
ATOM 2129 C C . ILE A 1 269 ? 3.166 -6.568 12.838 1.00 96.12 269 ILE A C 1
ATOM 2131 O O . ILE A 1 269 ? 2.262 -6.511 13.666 1.00 96.12 269 ILE A O 1
ATOM 2135 N N . SER A 1 270 ? 4.304 -7.226 13.076 1.00 96.06 270 SER A N 1
ATOM 2136 C CA . SER A 1 270 ? 4.544 -7.994 14.307 1.00 96.06 270 SER A CA 1
ATOM 2137 C C . SER A 1 270 ? 4.440 -7.124 15.565 1.00 96.06 270 SER A C 1
ATOM 2139 O O . SER A 1 270 ? 3.861 -7.531 16.572 1.00 96.06 270 SER A O 1
ATOM 2141 N N . ILE A 1 271 ? 4.995 -5.909 15.531 1.00 97.00 271 ILE A N 1
ATOM 2142 C CA . ILE A 1 271 ? 4.929 -4.971 16.661 1.00 97.00 271 ILE A CA 1
ATOM 2143 C C . ILE A 1 271 ? 3.479 -4.533 16.904 1.00 97.00 271 ILE A C 1
ATOM 2145 O O . ILE A 1 271 ? 3.035 -4.520 18.051 1.00 97.00 271 ILE A O 1
ATOM 2149 N N . VAL A 1 272 ? 2.728 -4.226 15.843 1.00 95.62 272 VAL A N 1
ATOM 2150 C CA . VAL A 1 272 ? 1.313 -3.834 15.935 1.00 95.62 272 VAL A CA 1
ATOM 2151 C C . VAL A 1 272 ? 0.448 -4.975 16.462 1.00 95.62 272 VAL A C 1
ATOM 2153 O O . VAL A 1 272 ? -0.384 -4.740 17.334 1.00 95.62 272 VAL A O 1
ATOM 2156 N N . GLN A 1 273 ? 0.667 -6.207 15.999 1.00 94.56 273 GLN A N 1
ATOM 2157 C CA . GLN A 1 273 ? -0.045 -7.393 16.480 1.00 94.56 273 GLN A CA 1
ATOM 2158 C C . GLN A 1 273 ? 0.181 -7.606 17.983 1.00 94.56 273 GLN A C 1
ATOM 2160 O O . GLN A 1 273 ? -0.780 -7.744 18.742 1.00 94.56 273 GLN A O 1
ATOM 2165 N N . ASN A 1 274 ? 1.438 -7.536 18.430 1.00 95.25 274 ASN A N 1
ATOM 2166 C CA . ASN A 1 274 ? 1.785 -7.647 19.847 1.00 95.25 274 ASN A CA 1
ATOM 2167 C C . ASN A 1 274 ? 1.166 -6.515 20.680 1.00 95.25 274 ASN A C 1
ATOM 2169 O O . ASN A 1 274 ? 0.606 -6.764 21.747 1.00 95.25 274 ASN A O 1
ATOM 2173 N N . TYR A 1 275 ? 1.223 -5.272 20.191 1.00 95.69 275 TYR A N 1
ATOM 2174 C CA . TYR A 1 275 ? 0.592 -4.131 20.856 1.00 95.69 275 TYR A CA 1
ATOM 2175 C C . TYR A 1 275 ? -0.925 -4.327 20.988 1.00 95.69 275 TYR A C 1
ATOM 2177 O O . TYR A 1 275 ? -1.477 -4.164 22.079 1.00 95.69 275 TYR A O 1
ATOM 2185 N N . ALA A 1 276 ? -1.592 -4.726 19.901 1.00 94.69 276 ALA A N 1
ATOM 2186 C CA . ALA A 1 276 ? -3.029 -4.969 19.874 1.00 94.69 276 ALA A CA 1
ATOM 2187 C C . ALA A 1 276 ? -3.428 -6.039 20.899 1.00 94.69 276 ALA A C 1
ATOM 2189 O O . ALA A 1 276 ? -4.318 -5.806 21.721 1.00 94.69 276 ALA A O 1
ATOM 2190 N N . GLN A 1 277 ? -2.696 -7.157 20.930 1.00 93.94 277 GLN A N 1
ATOM 2191 C CA . GLN A 1 277 ? -2.894 -8.229 21.902 1.00 93.94 277 GLN A CA 1
ATOM 2192 C C . GLN A 1 277 ? -2.725 -7.732 23.345 1.00 93.94 277 GLN A C 1
ATOM 2194 O O . GLN A 1 277 ? -3.596 -7.968 24.182 1.00 93.94 277 GLN A O 1
ATOM 2199 N N . MET A 1 278 ? -1.641 -7.006 23.640 1.00 94.31 278 MET A N 1
ATOM 2200 C CA . MET A 1 278 ? -1.367 -6.466 24.979 1.00 94.31 278 MET A CA 1
ATOM 2201 C C . MET A 1 278 ? -2.449 -5.497 25.469 1.00 94.31 278 MET A C 1
ATOM 2203 O O . MET A 1 278 ? -2.696 -5.404 26.671 1.00 94.31 278 MET A O 1
ATOM 2207 N N . LYS A 1 279 ? -3.074 -4.754 24.552 1.00 94.69 279 LYS A N 1
ATOM 2208 C CA . LYS A 1 279 ? -4.080 -3.729 24.862 1.00 94.69 279 LYS A CA 1
ATOM 2209 C C . LYS A 1 279 ? -5.520 -4.218 24.724 1.00 94.69 279 LYS A C 1
ATOM 2211 O O . LYS A 1 279 ? -6.440 -3.454 25.002 1.00 94.69 279 LYS A O 1
ATOM 2216 N N . GLY A 1 280 ? -5.726 -5.473 24.322 1.00 93.88 280 GLY A N 1
ATOM 2217 C CA . GLY A 1 280 ? -7.058 -6.025 24.074 1.00 93.88 280 GLY A CA 1
ATOM 2218 C C . GLY A 1 280 ? -7.774 -5.383 22.880 1.00 93.88 280 GLY A C 1
ATOM 2219 O O . GLY A 1 280 ? -9.002 -5.396 22.826 1.00 93.88 280 GLY A O 1
ATOM 2220 N N . ILE A 1 281 ? -7.021 -4.809 21.939 1.00 95.31 281 ILE A N 1
ATOM 2221 C CA . ILE A 1 281 ? -7.543 -4.289 20.675 1.00 95.31 281 ILE A CA 1
ATOM 2222 C C . ILE A 1 281 ? -7.646 -5.462 19.702 1.00 95.31 281 ILE A C 1
ATOM 2224 O O . ILE A 1 281 ? -6.698 -6.230 19.538 1.00 95.31 281 ILE A O 1
ATOM 2228 N N . LYS A 1 282 ? -8.800 -5.623 19.056 1.00 93.56 282 LYS A N 1
ATOM 2229 C CA . LYS A 1 282 ? -9.004 -6.704 18.089 1.00 93.56 282 LYS A CA 1
ATOM 2230 C C . LYS A 1 282 ? -8.290 -6.372 16.783 1.00 93.56 282 LYS A C 1
ATOM 2232 O O . LYS A 1 282 ? -8.354 -5.243 16.306 1.00 93.56 282 LYS A O 1
ATOM 2237 N N . LEU A 1 283 ? -7.622 -7.355 16.195 1.00 92.69 283 LEU A N 1
ATOM 2238 C CA . LEU A 1 283 ? -7.113 -7.230 14.834 1.00 92.69 283 LEU A CA 1
ATOM 2239 C C . LEU A 1 283 ? -8.237 -7.539 13.848 1.00 92.69 283 LEU A C 1
ATOM 2241 O O . LEU A 1 283 ? -9.004 -8.477 14.045 1.00 92.69 283 LEU A O 1
ATOM 2245 N N . GLY A 1 284 ? -8.320 -6.736 12.799 1.00 91.19 284 GLY A N 1
ATOM 2246 C CA . GLY A 1 284 ? -9.357 -6.799 11.787 1.00 91.19 284 GLY A CA 1
ATOM 2247 C C . GLY A 1 284 ? -10.699 -6.222 12.202 1.00 91.19 284 GLY A C 1
ATOM 2248 O O . GLY A 1 284 ? -10.941 -5.852 13.349 1.00 91.19 284 GLY A O 1
ATOM 2249 N N . ILE A 1 285 ? -11.592 -6.156 11.222 1.00 90.88 285 ILE A N 1
ATOM 2250 C CA . ILE A 1 285 ? -12.964 -5.673 11.353 1.00 90.88 285 ILE A CA 1
ATOM 2251 C C . ILE A 1 285 ? -13.948 -6.839 11.153 1.00 90.88 285 ILE A C 1
ATOM 2253 O O . ILE A 1 285 ? -13.688 -7.726 10.338 1.00 90.88 285 ILE A O 1
ATOM 2257 N N . PRO A 1 286 ? -15.066 -6.896 11.898 1.00 88.50 286 PRO A N 1
ATOM 2258 C CA . PRO A 1 286 ? -16.005 -8.012 11.816 1.00 88.50 286 PRO A CA 1
ATOM 2259 C C . PRO A 1 286 ? -16.782 -8.012 10.492 1.00 88.50 286 PRO A C 1
ATOM 2261 O O . PRO A 1 286 ? -17.409 -7.021 10.132 1.00 88.50 286 PRO A O 1
ATOM 2264 N N . ALA A 1 287 ? -16.812 -9.151 9.802 1.00 81.81 287 ALA A N 1
ATOM 2265 C CA . ALA A 1 287 ? -17.565 -9.361 8.568 1.00 81.81 287 ALA A CA 1
ATOM 2266 C C . ALA A 1 287 ? -18.327 -10.693 8.637 1.00 81.81 287 ALA A C 1
ATOM 2268 O O . ALA A 1 287 ? -17.865 -11.739 8.179 1.00 81.81 287 ALA A O 1
ATOM 2269 N N . GLY A 1 288 ? -19.514 -10.657 9.249 1.00 79.06 288 GLY A N 1
ATOM 2270 C CA . GLY A 1 288 ? -20.299 -11.862 9.519 1.00 79.06 288 GLY A CA 1
ATOM 2271 C C . GLY A 1 288 ? -19.597 -12.763 10.536 1.00 79.06 288 GLY A C 1
ATOM 2272 O O . GLY A 1 288 ? -19.269 -12.317 11.631 1.00 79.06 288 GLY A O 1
ATOM 2273 N N . GLU A 1 289 ? -19.363 -14.021 10.168 1.00 78.81 289 GLU A N 1
ATOM 2274 C CA . GLU A 1 289 ? -18.660 -15.002 11.012 1.00 78.81 289 GLU A CA 1
ATOM 2275 C C . GLU A 1 289 ? -17.127 -14.895 10.925 1.00 78.81 289 GLU A C 1
ATOM 2277 O O . GLU A 1 289 ? -16.417 -15.609 11.631 1.00 78.81 289 GLU A O 1
ATOM 2282 N N . ARG A 1 290 ? -16.608 -14.018 10.058 1.00 81.12 290 ARG A N 1
ATOM 2283 C CA . ARG A 1 290 ? -15.174 -13.829 9.810 1.00 81.12 290 ARG A CA 1
ATOM 2284 C C . ARG A 1 290 ? -14.700 -12.447 10.253 1.00 81.12 290 ARG A C 1
ATOM 2286 O O . ARG A 1 290 ? -15.499 -11.556 10.550 1.00 81.12 290 ARG A O 1
ATOM 2293 N N . GLN A 1 291 ? -13.384 -12.258 10.262 1.00 86.44 291 GLN A N 1
ATOM 2294 C CA . GLN A 1 291 ? -12.751 -10.947 10.421 1.00 86.44 291 GLN A CA 1
ATOM 2295 C C . GLN A 1 291 ? -11.947 -10.596 9.177 1.00 86.44 291 GLN A C 1
ATOM 2297 O O . GLN A 1 291 ? -11.194 -11.425 8.682 1.00 86.44 291 GLN A O 1
ATOM 2302 N N . ILE A 1 292 ? -12.066 -9.365 8.692 1.00 89.56 292 ILE A N 1
ATOM 2303 C CA . ILE A 1 292 ? -11.196 -8.848 7.636 1.00 89.56 292 ILE A CA 1
ATOM 2304 C C . ILE A 1 292 ? -10.034 -8.150 8.324 1.00 89.56 292 ILE A C 1
ATOM 2306 O O . ILE A 1 292 ? -10.214 -7.087 8.914 1.00 89.56 292 ILE A O 1
ATOM 2310 N N . LEU A 1 293 ? -8.864 -8.784 8.320 1.00 92.19 293 LEU A N 1
ATOM 2311 C CA . LEU A 1 293 ? -7.688 -8.310 9.054 1.00 92.19 293 LEU A CA 1
ATOM 2312 C C . LEU A 1 293 ? -7.063 -7.072 8.400 1.00 92.19 293 LEU A C 1
ATOM 2314 O O . LEU A 1 293 ? -6.450 -6.247 9.079 1.00 92.19 293 LEU A O 1
ATOM 2318 N N . GLY A 1 294 ? -7.238 -6.947 7.088 1.00 93.25 294 GLY A N 1
ATOM 2319 C CA . GLY A 1 294 ? -6.572 -5.937 6.295 1.00 93.25 294 GLY A CA 1
ATOM 2320 C C . GLY A 1 294 ? -6.790 -6.100 4.799 1.00 93.25 294 GLY A C 1
ATOM 2321 O O . GLY A 1 294 ? -7.526 -6.990 4.358 1.00 93.25 294 GLY A O 1
ATOM 2322 N N . ASP A 1 295 ? -6.099 -5.264 4.036 1.00 93.50 295 ASP A N 1
ATOM 2323 C CA . ASP A 1 295 ? -5.981 -5.377 2.590 1.00 93.50 295 ASP A CA 1
ATOM 2324 C C . ASP A 1 295 ? -4.544 -5.182 2.092 1.00 93.50 295 ASP A C 1
ATOM 2326 O O . ASP A 1 295 ? -3.684 -4.612 2.768 1.00 93.50 295 ASP A O 1
ATOM 2330 N N . ILE A 1 296 ? -4.292 -5.721 0.901 1.00 93.88 296 ILE A N 1
ATOM 2331 C CA . ILE A 1 296 ? -3.091 -5.473 0.108 1.00 93.88 296 ILE A CA 1
ATOM 2332 C C . ILE A 1 296 ? -3.558 -4.978 -1.264 1.00 93.88 296 ILE A C 1
ATOM 2334 O O . ILE A 1 296 ? -4.269 -5.690 -1.982 1.00 93.88 296 ILE A O 1
ATOM 2338 N N . VAL A 1 297 ? -3.206 -3.740 -1.599 1.00 92.31 297 VAL A N 1
ATOM 2339 C CA . VAL A 1 297 ? -3.788 -2.978 -2.715 1.00 92.31 297 VAL A CA 1
ATOM 2340 C C . VAL A 1 297 ? -2.743 -2.607 -3.771 1.00 92.31 297 VAL A C 1
ATOM 2342 O O . VAL A 1 297 ? -1.590 -3.004 -3.648 1.00 92.31 297 VAL A O 1
ATOM 2345 N N . GLU A 1 298 ? -3.169 -1.908 -4.834 1.00 88.31 298 GLU A N 1
ATOM 2346 C CA . GLU A 1 298 ? -2.365 -1.522 -6.014 1.00 88.31 298 GLU A CA 1
ATOM 2347 C C . GLU A 1 298 ? -1.640 -2.701 -6.699 1.00 88.31 298 GLU A C 1
ATOM 2349 O O . GLU A 1 298 ? -0.651 -2.537 -7.421 1.00 88.31 298 GLU A O 1
ATOM 2354 N N . LEU A 1 299 ? -2.178 -3.916 -6.538 1.00 86.00 299 LEU A N 1
ATOM 2355 C CA . LEU A 1 299 ? -1.723 -5.113 -7.237 1.00 86.00 299 LEU A CA 1
ATOM 2356 C C . LEU A 1 299 ? -2.183 -5.058 -8.691 1.00 86.00 299 LEU A C 1
ATOM 2358 O O . LEU A 1 299 ? -3.334 -5.361 -9.012 1.00 86.00 299 LEU A O 1
ATOM 2362 N N . CYS A 1 300 ? -1.283 -4.673 -9.592 1.00 78.94 300 CYS A N 1
ATOM 2363 C CA . CYS A 1 300 ? -1.629 -4.486 -10.995 1.00 78.94 300 CYS A CA 1
ATOM 2364 C C . CYS A 1 300 ? -0.500 -4.880 -11.952 1.00 78.94 300 CYS A C 1
ATOM 2366 O O . CYS A 1 300 ? 0.681 -4.712 -11.679 1.00 78.94 300 CYS A O 1
ATOM 2368 N N . GLY A 1 301 ? -0.853 -5.360 -13.145 1.00 73.25 301 GLY A N 1
ATOM 2369 C CA . GLY A 1 301 ? 0.132 -5.692 -14.177 1.00 73.25 301 GLY A CA 1
ATOM 2370 C C . GLY A 1 301 ? 0.787 -7.066 -14.003 1.00 73.25 301 GLY A C 1
ATOM 2371 O O . GLY A 1 301 ? 0.188 -7.996 -13.472 1.00 73.25 301 GLY A O 1
ATOM 2372 N N . MET A 1 302 ? 1.993 -7.214 -14.553 1.00 74.88 302 MET A N 1
ATOM 2373 C CA . MET A 1 302 ? 2.672 -8.503 -14.700 1.00 74.88 302 MET A CA 1
ATOM 2374 C C . MET A 1 302 ? 3.765 -8.670 -13.650 1.00 74.88 302 MET A C 1
ATOM 2376 O O . MET A 1 302 ? 4.592 -7.782 -13.484 1.00 74.88 302 MET A O 1
ATOM 2380 N N . ASP A 1 303 ? 3.803 -9.839 -13.011 1.00 77.25 303 ASP A N 1
ATOM 2381 C CA . ASP A 1 303 ? 4.786 -10.163 -11.977 1.00 77.25 303 ASP A CA 1
ATOM 2382 C C . ASP A 1 303 ? 5.980 -10.945 -12.541 1.00 77.25 303 ASP A C 1
ATOM 2384 O O . ASP A 1 303 ? 6.033 -12.175 -12.481 1.00 77.25 303 ASP A O 1
ATOM 2388 N N . VAL A 1 304 ? 6.951 -10.254 -13.127 1.00 75.44 304 VAL A N 1
ATOM 2389 C CA . VAL A 1 304 ? 8.164 -10.867 -13.683 1.00 75.44 304 VAL A CA 1
ATOM 2390 C C . VAL A 1 304 ? 8.928 -11.629 -12.594 1.00 75.44 304 VAL A C 1
ATOM 2392 O O . VAL A 1 304 ? 9.334 -11.069 -11.577 1.00 75.44 304 VAL A O 1
ATOM 2395 N N . GLY A 1 305 ? 9.119 -12.934 -12.808 1.00 74.25 305 GLY A N 1
ATOM 2396 C CA . GLY A 1 305 ? 9.808 -13.814 -11.860 1.00 74.25 305 GLY A CA 1
ATOM 2397 C C . GLY A 1 305 ? 9.005 -14.175 -10.602 1.00 74.25 305 GLY A C 1
ATOM 2398 O O . GLY A 1 305 ? 9.551 -14.831 -9.718 1.00 74.25 305 GLY A O 1
ATOM 2399 N N . GLY A 1 306 ? 7.729 -13.779 -10.500 1.00 76.94 306 GLY A N 1
ATOM 2400 C CA . GLY A 1 306 ? 6.864 -14.132 -9.368 1.00 76.94 306 GLY A CA 1
ATOM 2401 C C . GLY A 1 306 ? 7.207 -13.417 -8.053 1.00 76.94 306 GLY A C 1
ATOM 2402 O O . GLY A 1 306 ? 6.806 -13.878 -6.983 1.00 76.94 306 GLY A O 1
ATOM 2403 N N . ARG A 1 307 ? 8.010 -12.348 -8.103 1.00 84.50 307 ARG A N 1
ATOM 2404 C CA . ARG A 1 307 ? 8.585 -11.695 -6.917 1.00 84.50 307 ARG A CA 1
ATOM 2405 C C . ARG A 1 307 ? 7.551 -10.895 -6.141 1.00 84.50 307 ARG A C 1
ATOM 2407 O O . ARG A 1 307 ? 7.552 -10.941 -4.913 1.00 84.50 307 ARG A O 1
ATOM 2414 N N . THR A 1 308 ? 6.671 -10.177 -6.838 1.00 87.00 308 THR A N 1
ATOM 2415 C CA . THR A 1 308 ? 5.588 -9.426 -6.199 1.00 87.00 308 THR A CA 1
ATOM 2416 C C . THR A 1 308 ? 4.635 -10.391 -5.497 1.00 87.00 308 THR A C 1
ATOM 2418 O O . THR A 1 308 ? 4.339 -10.196 -4.325 1.00 87.00 308 THR A O 1
ATOM 2421 N N . ALA A 1 309 ? 4.229 -11.485 -6.145 1.00 84.19 309 ALA A N 1
ATOM 2422 C CA . ALA A 1 309 ? 3.365 -12.497 -5.545 1.00 84.19 309 ALA A CA 1
ATOM 2423 C C . ALA A 1 309 ? 4.015 -13.178 -4.329 1.00 84.19 309 ALA A C 1
ATOM 2425 O O . ALA A 1 309 ? 3.341 -13.412 -3.328 1.00 84.19 309 ALA A O 1
ATOM 2426 N N . GLN A 1 310 ? 5.322 -13.465 -4.375 1.00 86.44 310 GLN A N 1
ATOM 2427 C CA . GLN A 1 310 ? 6.061 -13.992 -3.220 1.00 86.44 310 GLN A CA 1
ATOM 2428 C C . GLN A 1 310 ? 6.085 -13.003 -2.051 1.00 86.44 310 GLN A C 1
ATOM 2430 O O . GLN A 1 310 ? 5.848 -13.404 -0.911 1.00 86.44 310 GLN A O 1
ATOM 2435 N N . ALA A 1 311 ? 6.337 -11.719 -2.324 1.00 89.81 311 ALA A N 1
ATOM 2436 C CA . ALA A 1 311 ? 6.286 -10.670 -1.313 1.00 89.81 311 ALA A CA 1
ATOM 2437 C C . ALA A 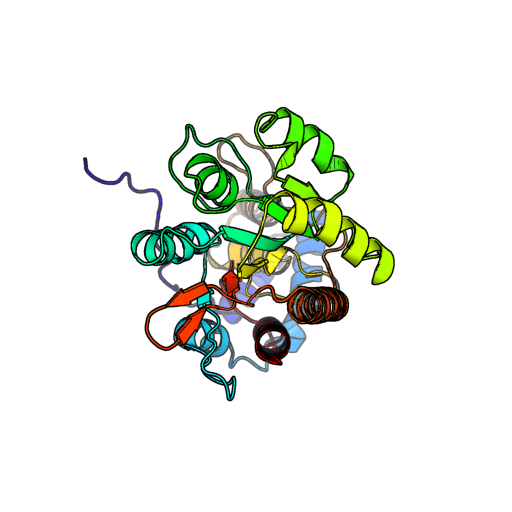1 311 ? 4.884 -10.559 -0.699 1.00 89.81 311 ALA A C 1
ATOM 2439 O O . ALA A 1 311 ? 4.753 -10.605 0.520 1.00 89.81 311 ALA A O 1
ATOM 2440 N N . VAL A 1 312 ? 3.836 -10.508 -1.524 1.00 89.69 312 VAL A N 1
ATOM 2441 C CA . VAL A 1 312 ? 2.436 -10.468 -1.072 1.00 89.69 312 VAL A CA 1
ATOM 2442 C C . VAL A 1 312 ? 2.109 -11.679 -0.207 1.00 89.69 312 VAL A C 1
ATOM 2444 O O . VAL A 1 312 ? 1.614 -11.508 0.898 1.00 89.69 312 VAL A O 1
ATOM 2447 N N . HIS A 1 313 ? 2.457 -12.893 -0.638 1.00 87.25 313 HIS A N 1
ATOM 2448 C CA . HIS A 1 313 ? 2.211 -14.107 0.144 1.00 87.25 313 HIS A CA 1
ATOM 2449 C C . HIS A 1 313 ? 2.919 -14.086 1.507 1.00 87.25 313 HIS A C 1
ATOM 2451 O O . HIS A 1 313 ? 2.345 -14.491 2.522 1.00 87.25 313 HIS A O 1
ATOM 2457 N N . LEU A 1 314 ? 4.156 -13.584 1.549 1.00 89.56 314 LEU A N 1
ATOM 2458 C CA . LEU A 1 314 ? 4.906 -13.408 2.789 1.00 89.56 314 LEU A CA 1
ATOM 2459 C C . LEU A 1 314 ? 4.222 -12.395 3.725 1.00 89.56 314 LEU A C 1
ATOM 2461 O O . LEU A 1 314 ? 4.115 -12.649 4.926 1.00 89.56 314 LEU A O 1
ATOM 2465 N N . LEU A 1 315 ? 3.744 -11.270 3.186 1.00 92.00 315 LEU A N 1
ATOM 2466 C CA . LEU A 1 315 ? 3.036 -10.240 3.948 1.00 92.00 315 LEU A CA 1
ATOM 2467 C C . LEU A 1 315 ? 1.677 -10.736 4.449 1.00 92.00 315 LEU A C 1
ATOM 2469 O O . LEU A 1 315 ? 1.385 -10.590 5.634 1.00 92.00 315 LEU A O 1
ATOM 2473 N N . THR A 1 316 ? 0.894 -11.408 3.605 1.00 89.75 316 THR A N 1
ATOM 2474 C CA . THR A 1 316 ? -0.354 -12.074 3.999 1.00 89.75 316 THR A CA 1
ATOM 2475 C C . THR A 1 316 ? -0.104 -13.026 5.156 1.00 89.75 316 THR A C 1
ATOM 2477 O O . THR A 1 316 ? -0.754 -12.904 6.193 1.00 89.75 316 THR A O 1
ATOM 2480 N N . SER A 1 317 ? 0.882 -13.921 5.016 1.00 86.06 317 SER A N 1
ATOM 2481 C CA . SER A 1 317 ? 1.255 -14.888 6.056 1.00 86.06 317 SER A CA 1
ATOM 2482 C C . SER A 1 317 ? 1.583 -14.197 7.381 1.00 86.06 317 SER A C 1
ATOM 2484 O O . SER A 1 317 ? 1.202 -14.677 8.448 1.00 86.06 317 SER A O 1
ATOM 2486 N N . GLN A 1 318 ? 2.249 -13.042 7.328 1.00 91.25 318 GLN A N 1
ATOM 2487 C CA . GLN A 1 318 ? 2.553 -12.255 8.516 1.00 91.25 318 GLN A CA 1
ATOM 2488 C C . GLN A 1 318 ? 1.294 -11.672 9.172 1.00 91.25 318 GLN A C 1
ATOM 2490 O O . GLN A 1 318 ? 1.165 -11.758 10.391 1.00 91.25 318 GLN A O 1
ATOM 2495 N N . ILE A 1 319 ? 0.360 -11.109 8.397 1.00 89.38 319 ILE A N 1
ATOM 2496 C CA . ILE A 1 319 ? -0.871 -10.516 8.946 1.00 89.38 319 ILE A CA 1
ATOM 2497 C C . ILE A 1 319 ? -1.766 -11.591 9.578 1.00 89.38 319 ILE A C 1
ATOM 2499 O O . ILE A 1 319 ? -2.337 -11.362 10.643 1.00 89.38 319 ILE A O 1
ATOM 2503 N N . VAL A 1 320 ? -1.871 -12.769 8.952 1.00 84.25 320 VAL A N 1
ATOM 2504 C CA . VAL A 1 320 ? -2.742 -13.864 9.424 1.00 84.25 320 VAL A CA 1
ATOM 2505 C C . VAL A 1 320 ? -2.152 -14.670 10.585 1.00 84.25 320 VAL A C 1
ATOM 2507 O O . VAL A 1 320 ? -2.874 -15.449 11.209 1.00 84.25 320 VAL A O 1
ATOM 2510 N N . THR A 1 321 ? -0.861 -14.499 10.891 1.00 72.38 321 THR A N 1
ATOM 2511 C CA . THR A 1 321 ? -0.219 -15.104 12.067 1.00 72.38 321 THR A CA 1
ATOM 2512 C C . THR A 1 321 ? -0.632 -14.321 13.316 1.00 72.38 321 THR A C 1
ATOM 2514 O O . THR A 1 321 ? 0.095 -13.448 13.781 1.00 72.38 321 THR A O 1
ATOM 2517 N N . VAL A 1 322 ? -1.833 -14.608 13.826 1.00 57.31 322 VAL A N 1
ATOM 2518 C CA . VAL A 1 322 ? -2.384 -14.082 15.088 1.00 57.31 322 VAL A CA 1
ATOM 2519 C C . VAL A 1 322 ? -2.640 -15.226 16.057 1.00 57.31 322 VAL A C 1
ATOM 2521 O O . VAL A 1 322 ? -3.311 -16.206 15.648 1.00 57.31 322 VAL A O 1
#